Protein AF-A0A0B2URG8-F1 (afdb_monomer)

Radius of gyration: 19.36 Å; Cα contacts (8 Å, |Δi|>4): 492; chains: 1; bounding box: 46×40×57 Å

Structure (mmCIF, N/CA/C/O backbone):
data_AF-A0A0B2URG8-F1
#
_entry.id   AF-A0A0B2URG8-F1
#
loop_
_atom_site.group_PDB
_atom_site.id
_atom_site.type_symbol
_atom_site.label_atom_id
_atom_site.label_alt_id
_atom_site.label_comp_id
_atom_site.label_asym_id
_atom_site.label_entity_id
_atom_site.label_seq_id
_atom_site.pdbx_PDB_ins_code
_atom_site.Cartn_x
_atom_site.Cartn_y
_atom_site.Cartn_z
_atom_site.occupancy
_atom_site.B_iso_or_equiv
_atom_site.auth_seq_id
_atom_site.auth_comp_id
_atom_site.auth_asym_id
_atom_site.auth_atom_id
_atom_site.pdbx_PDB_model_num
ATOM 1 N N . ALA A 1 1 ? -18.544 3.714 19.488 1.00 51.06 1 ALA A N 1
ATOM 2 C CA . ALA A 1 1 ? -17.507 4.483 18.770 1.00 51.06 1 ALA A CA 1
ATOM 3 C C . ALA A 1 1 ? -18.141 5.087 17.521 1.00 51.06 1 ALA A C 1
ATOM 5 O O . ALA A 1 1 ? -19.103 4.501 17.031 1.00 51.06 1 ALA A O 1
ATOM 6 N N . LYS A 1 2 ? -17.694 6.271 17.087 1.00 42.12 2 LYS A N 1
ATOM 7 C CA . LYS A 1 2 ? -18.241 6.972 15.915 1.00 42.12 2 LYS A CA 1
ATOM 8 C C . LYS A 1 2 ? -17.337 6.744 14.696 1.00 42.12 2 LYS A C 1
ATOM 10 O O . LYS A 1 2 ? -16.125 6.709 14.880 1.00 42.12 2 LYS A O 1
ATOM 15 N N . GLY A 1 3 ? -17.930 6.549 13.521 1.00 47.94 3 GLY A N 1
ATOM 16 C CA . GLY A 1 3 ? -17.270 6.417 12.222 1.00 47.94 3 GLY A CA 1
ATOM 17 C C . GLY A 1 3 ? -17.091 7.754 11.489 1.0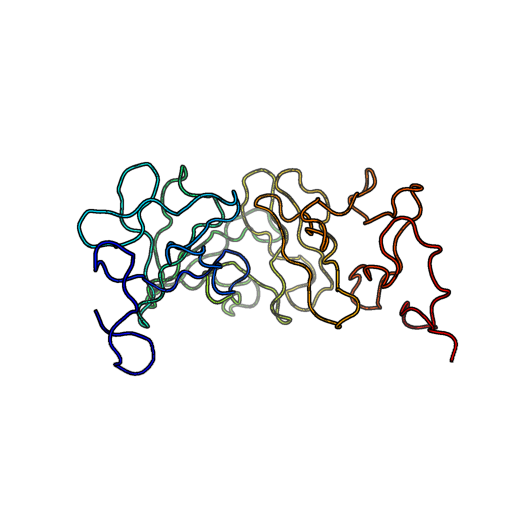0 47.94 3 GLY A C 1
ATOM 18 O O . GLY A 1 3 ? -17.246 8.820 12.086 1.00 47.94 3 GLY A O 1
ATOM 19 N N . LEU A 1 4 ? -16.763 7.656 10.193 1.00 46.12 4 LEU A N 1
ATOM 20 C CA . LEU A 1 4 ? -16.271 8.707 9.277 1.00 46.12 4 LEU A CA 1
ATOM 21 C C . LEU A 1 4 ? -17.145 9.979 9.159 1.00 46.12 4 LEU A C 1
ATOM 23 O O . LEU A 1 4 ? -16.662 11.015 8.713 1.00 46.12 4 LEU A O 1
ATOM 27 N N . ASP A 1 5 ? -18.406 9.925 9.573 1.00 53.25 5 ASP A N 1
ATOM 28 C CA . ASP A 1 5 ? -19.425 10.982 9.488 1.00 53.25 5 ASP A CA 1
ATOM 29 C C . ASP A 1 5 ? -20.081 11.308 10.848 1.00 53.25 5 ASP A C 1
ATOM 31 O O . ASP A 1 5 ? -20.989 12.136 10.945 1.00 53.25 5 ASP A O 1
ATOM 35 N N . GLY A 1 6 ? -19.613 10.675 11.927 1.00 52.78 6 GLY A N 1
ATOM 36 C CA . GLY A 1 6 ? -20.236 10.756 13.244 1.00 52.78 6 GLY A CA 1
ATOM 37 C C . GLY A 1 6 ? -21.347 9.729 13.495 1.00 52.78 6 GLY A C 1
ATOM 38 O O . GLY A 1 6 ? -21.900 9.743 14.605 1.00 52.78 6 GLY A O 1
ATOM 39 N N . GLU A 1 7 ? -21.640 8.835 12.542 1.00 55.88 7 GLU A N 1
ATOM 40 C CA . GLU A 1 7 ? -22.522 7.680 12.736 1.00 55.88 7 GLU A CA 1
ATOM 41 C C . GLU A 1 7 ? -21.877 6.630 13.643 1.00 55.88 7 GLU A C 1
ATOM 43 O O . GLU A 1 7 ? -20.664 6.586 13.847 1.00 55.88 7 GLU A O 1
ATOM 48 N N . LEU A 1 8 ? -22.701 5.791 14.265 1.00 65.12 8 LEU A N 1
ATOM 49 C CA . LEU A 1 8 ? -22.210 4.683 15.078 1.00 65.12 8 LEU A CA 1
ATOM 50 C C . LEU A 1 8 ? -21.507 3.667 14.173 1.00 65.12 8 LEU A C 1
ATOM 52 O O . LEU A 1 8 ? -22.033 3.317 13.122 1.00 65.12 8 LEU A O 1
ATOM 56 N N . LEU A 1 9 ? -20.341 3.171 14.600 1.00 73.88 9 LEU A N 1
ATOM 57 C CA . LEU A 1 9 ? -19.699 2.056 13.902 1.00 73.88 9 LEU A CA 1
ATOM 58 C C . LEU A 1 9 ? -20.682 0.877 13.779 1.00 73.88 9 LEU A C 1
ATOM 60 O O . LEU A 1 9 ? -21.423 0.617 14.739 1.00 73.88 9 LEU A O 1
ATOM 64 N N . PRO A 1 10 ? -20.662 0.139 12.652 1.00 79.12 10 PRO A N 1
ATOM 65 C CA . PRO A 1 10 ? -21.387 -1.119 12.549 1.00 79.12 10 PRO A CA 1
ATOM 66 C C . PRO A 1 10 ? -20.955 -2.060 13.676 1.00 79.12 10 PRO A C 1
ATOM 68 O O . PRO A 1 10 ? -19.883 -1.897 14.259 1.00 79.12 10 PRO A O 1
ATOM 71 N N . THR A 1 11 ? -21.796 -3.037 14.005 1.00 79.56 11 THR A N 1
ATOM 72 C CA . THR A 1 11 ? -21.500 -3.992 15.079 1.00 79.56 11 THR A CA 1
ATOM 73 C C . THR A 1 11 ? -21.455 -5.420 14.563 1.00 79.56 11 THR A C 1
ATOM 75 O O . THR A 1 11 ? -22.181 -5.755 13.630 1.00 79.56 11 THR A O 1
ATOM 78 N N . ASP A 1 12 ? -20.593 -6.242 15.159 1.00 74.38 12 ASP A N 1
ATOM 79 C CA . ASP A 1 12 ? -20.518 -7.675 14.884 1.00 74.38 12 ASP A CA 1
ATOM 80 C C . ASP A 1 12 ? -21.727 -8.422 15.479 1.00 74.38 12 ASP A C 1
ATOM 82 O O . ASP A 1 12 ? -22.573 -7.845 16.171 1.00 74.38 12 ASP A O 1
ATOM 86 N N . SER A 1 13 ? -21.795 -9.739 15.266 1.00 75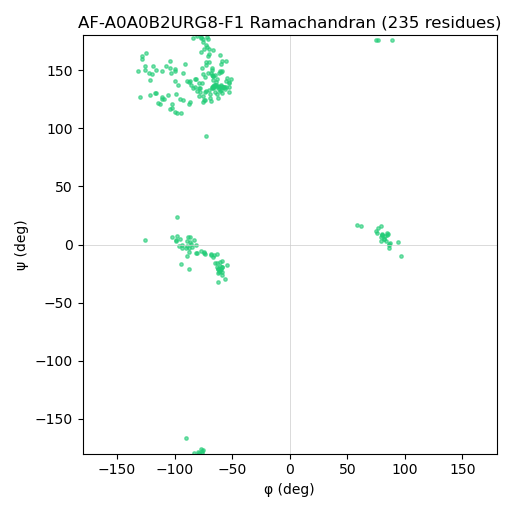.94 13 SER A N 1
ATOM 87 C CA . SER A 1 13 ? -22.863 -10.594 15.809 1.00 75.94 13 SER A CA 1
ATOM 88 C C . SER A 1 13 ? -22.985 -10.577 17.343 1.00 75.94 13 SER A C 1
ATOM 90 O O . SER A 1 13 ? -23.985 -11.051 17.880 1.00 75.94 13 SER A O 1
ATOM 92 N N . ASN A 1 14 ? -21.980 -10.060 18.057 1.00 76.69 14 ASN A N 1
ATOM 93 C CA . ASN A 1 14 ? -21.956 -9.921 19.513 1.00 76.69 14 ASN A CA 1
ATOM 94 C C . ASN A 1 14 ? -22.239 -8.475 19.970 1.00 76.69 14 ASN A C 1
ATOM 96 O O . ASN A 1 14 ? -22.115 -8.177 21.159 1.00 76.69 14 ASN A O 1
ATOM 100 N N . GLY A 1 15 ? -22.596 -7.569 19.052 1.00 77.12 15 GLY A N 1
ATOM 101 C CA . GLY A 1 15 ? -22.872 -6.162 19.342 1.00 77.12 15 GLY A CA 1
ATOM 102 C C . GLY A 1 15 ? -21.619 -5.308 19.567 1.00 77.12 15 GLY A C 1
ATOM 103 O O . GLY A 1 15 ? -21.726 -4.195 20.089 1.00 77.12 15 GLY A O 1
ATOM 104 N N . ARG A 1 16 ? -20.426 -5.802 19.211 1.00 80.06 16 ARG A N 1
ATOM 105 C CA . ARG A 1 16 ? -19.167 -5.056 19.363 1.00 80.06 16 ARG A CA 1
ATOM 106 C C . ARG A 1 16 ? -18.916 -4.175 18.143 1.00 80.06 16 ARG A C 1
ATOM 108 O O . ARG A 1 16 ? -19.160 -4.642 17.035 1.00 80.06 16 ARG A O 1
ATOM 115 N N . PRO A 1 17 ? -18.400 -2.945 18.308 1.00 82.00 17 PRO A N 1
ATOM 116 C CA . PRO A 1 17 ? -18.062 -2.085 17.180 1.00 82.00 17 PRO A CA 1
ATOM 117 C C . PRO A 1 17 ? -17.061 -2.749 16.229 1.00 82.00 17 PRO A C 1
ATOM 119 O O . PRO A 1 17 ? -16.053 -3.300 16.669 1.00 82.00 17 PRO A O 1
ATOM 122 N N . VAL A 1 18 ? -17.321 -2.642 14.933 1.00 83.62 18 VAL A N 1
ATOM 123 C CA . VAL A 1 18 ? -16.427 -3.053 13.853 1.00 83.62 18 VAL A CA 1
ATOM 124 C C . VAL A 1 18 ? -15.719 -1.804 13.349 1.00 83.62 18 VAL A C 1
ATOM 126 O O . VAL A 1 18 ? -16.341 -0.883 12.819 1.00 83.62 18 VAL A O 1
ATOM 129 N N . HIS A 1 19 ? -14.409 -1.759 13.563 1.00 87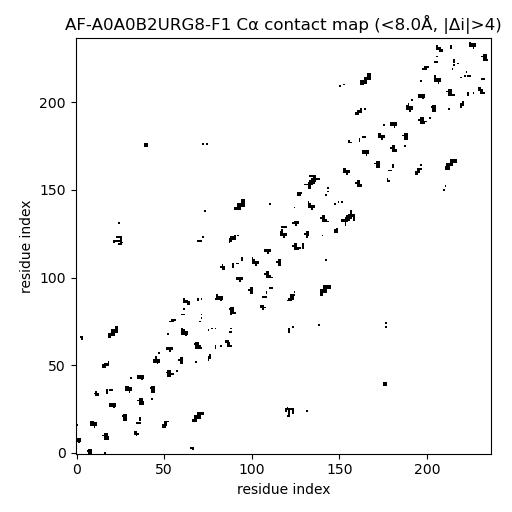.75 19 HIS A N 1
ATOM 130 C CA . HIS A 1 19 ? -13.570 -0.649 13.128 1.00 87.75 19 HIS A CA 1
ATOM 131 C C . HIS A 1 19 ? -13.189 -0.817 11.652 1.00 87.75 19 HIS A C 1
ATOM 133 O O . HIS A 1 19 ? -12.789 -1.921 11.276 1.00 87.75 19 HIS A O 1
ATOM 139 N N . PRO A 1 20 ? -13.258 0.240 10.821 1.00 91.81 20 PRO A N 1
ATOM 140 C CA . PRO A 1 20 ? -12.682 0.187 9.485 1.00 91.81 20 PRO A CA 1
ATOM 141 C C . PRO A 1 20 ? -11.172 -0.038 9.600 1.00 91.81 20 PRO A C 1
ATOM 143 O O . PRO A 1 20 ? -10.506 0.583 10.434 1.00 91.81 20 PRO A O 1
ATOM 146 N N . VAL A 1 21 ? -10.638 -0.938 8.774 1.00 95.50 21 VAL A N 1
ATOM 147 C CA . VAL A 1 21 ? -9.205 -1.244 8.748 1.00 95.50 21 VAL A CA 1
ATOM 148 C C . VAL A 1 21 ? -8.658 -0.981 7.358 1.00 95.50 21 VAL A C 1
ATOM 150 O O . VAL A 1 21 ? -9.198 -1.497 6.386 1.00 95.50 21 VAL A O 1
ATOM 153 N N . ILE A 1 22 ? -7.582 -0.208 7.265 1.00 95.81 22 ILE A N 1
ATOM 154 C CA . ILE A 1 22 ? -6.856 0.061 6.025 1.00 95.81 22 ILE A CA 1
ATOM 155 C C . ILE A 1 22 ? -5.721 -0.953 5.884 1.00 95.81 22 ILE A C 1
ATOM 157 O O . ILE A 1 22 ? -4.892 -1.110 6.785 1.00 95.81 22 ILE A O 1
ATOM 161 N N . GLY A 1 23 ? -5.710 -1.663 4.760 1.00 94.06 23 GLY A N 1
ATOM 162 C CA . GLY A 1 23 ? -4.680 -2.614 4.373 1.00 94.06 23 GLY A CA 1
ATOM 163 C C . GLY A 1 23 ? -3.385 -1.932 3.917 1.00 94.06 23 GLY A C 1
ATOM 164 O O . GLY A 1 23 ? -3.368 -0.726 3.676 1.00 94.06 23 GLY A O 1
ATOM 165 N N . PRO A 1 24 ? -2.282 -2.686 3.754 1.00 90.62 24 PRO A N 1
ATOM 166 C CA . PRO A 1 24 ? -0.992 -2.131 3.323 1.00 90.62 24 PRO A CA 1
ATOM 167 C C . PRO A 1 24 ? -1.022 -1.428 1.955 1.00 90.62 24 PRO A C 1
ATOM 169 O O . PRO A 1 24 ? -0.199 -0.555 1.685 1.00 90.62 24 PRO A O 1
ATOM 172 N N . ASP A 1 25 ? -1.979 -1.781 1.099 1.00 86.44 25 ASP A N 1
ATOM 173 C CA . ASP A 1 25 ? -2.229 -1.143 -0.196 1.00 86.44 25 ASP A CA 1
ATOM 174 C C . ASP A 1 25 ? -2.897 0.241 -0.076 1.00 86.44 25 ASP A C 1
ATOM 176 O O . ASP A 1 25 ? -2.995 0.974 -1.060 1.00 86.44 25 ASP A O 1
ATOM 180 N N . GLY A 1 26 ? -3.310 0.633 1.131 1.00 91.19 26 GLY A N 1
ATOM 181 C CA . GLY A 1 26 ? -4.011 1.883 1.400 1.00 91.19 26 GLY A CA 1
ATOM 182 C C . GLY A 1 26 ? -5.521 1.806 1.167 1.00 91.19 26 GLY A C 1
ATOM 183 O O . GLY A 1 26 ? -6.178 2.845 1.234 1.00 91.19 26 GLY A O 1
ATOM 184 N N . LYS A 1 27 ? -6.082 0.616 0.910 1.00 91.44 27 LYS A N 1
ATOM 185 C CA . LYS A 1 27 ? -7.524 0.403 0.724 1.00 91.44 27 LYS A CA 1
ATOM 186 C C . LYS A 1 27 ? -8.158 -0.245 1.965 1.00 91.44 27 LYS A C 1
ATOM 188 O O . LYS A 1 27 ? -7.454 -0.876 2.752 1.00 91.44 27 LYS A O 1
ATOM 193 N N . PRO A 1 28 ? -9.479 -0.109 2.177 1.00 92.50 28 PRO A N 1
ATOM 194 C CA . PRO A 1 28 ? -10.167 -0.825 3.248 1.00 92.50 28 PRO A CA 1
ATOM 195 C C . PRO A 1 28 ? -10.085 -2.347 3.071 1.00 92.50 28 PRO A C 1
ATOM 197 O O . PRO A 1 28 ? -10.301 -2.861 1.974 1.00 92.50 28 PRO A O 1
ATOM 200 N N . LEU A 1 29 ? -9.822 -3.067 4.160 1.00 92.31 29 LEU A N 1
ATOM 201 C CA . LEU A 1 29 ? -9.919 -4.523 4.204 1.00 92.31 29 LEU A CA 1
ATOM 202 C C . LEU A 1 29 ? -11.389 -4.978 4.153 1.00 92.31 29 LEU A C 1
ATOM 204 O O . LEU A 1 29 ? -12.266 -4.286 4.683 1.00 92.31 29 LEU A O 1
ATOM 208 N N . PRO A 1 30 ? -11.675 -6.145 3.547 1.00 89.62 30 PRO A N 1
ATOM 209 C CA . PRO A 1 30 ? -13.031 -6.667 3.446 1.00 89.62 30 PRO A CA 1
ATOM 210 C C . PRO A 1 30 ? -13.565 -7.157 4.799 1.00 89.62 30 PRO A C 1
ATOM 212 O O . PRO A 1 30 ? -12.808 -7.452 5.726 1.00 89.62 30 PRO A O 1
ATOM 215 N N . THR A 1 31 ? -14.885 -7.304 4.892 1.00 88.88 31 THR A N 1
ATOM 216 C CA . THR A 1 31 ? -15.569 -7.972 6.005 1.00 88.88 31 THR A CA 1
ATOM 217 C C . THR A 1 31 ? -16.191 -9.292 5.553 1.00 88.88 31 THR A C 1
ATOM 219 O O . THR A 1 31 ? -16.589 -9.442 4.397 1.00 88.88 31 THR A O 1
ATOM 222 N N . ASN A 1 32 ? -16.270 -10.267 6.459 1.00 86.25 32 ASN A N 1
ATOM 223 C CA . ASN A 1 32 ? -16.985 -11.521 6.218 1.00 86.25 32 ASN A CA 1
ATOM 224 C C . ASN A 1 32 ? -18.497 -11.384 6.493 1.00 86.25 32 ASN A C 1
ATOM 226 O O . ASN A 1 32 ? -18.988 -10.316 6.866 1.00 86.25 32 ASN A O 1
ATOM 230 N N . ALA A 1 33 ? -19.244 -12.479 6.313 1.00 87.00 33 ALA A N 1
ATOM 231 C CA . ALA A 1 33 ? -20.695 -12.515 6.516 1.00 87.00 33 ALA A CA 1
ATOM 232 C C . ALA A 1 33 ? -21.115 -12.211 7.967 1.00 87.00 33 ALA A C 1
ATOM 234 O O . ALA A 1 33 ? -22.222 -11.732 8.206 1.00 87.00 33 ALA A O 1
ATOM 235 N N . GLU A 1 34 ? -20.226 -12.453 8.930 1.00 84.69 34 GLU A N 1
ATOM 236 C CA . GLU A 1 34 ? -20.414 -12.162 10.352 1.00 84.69 34 GLU A CA 1
ATOM 237 C C . GLU A 1 34 ? -20.045 -10.710 10.721 1.00 84.69 34 GLU A C 1
ATOM 239 O O . GLU A 1 34 ? -20.189 -10.308 11.879 1.00 84.69 34 GLU A O 1
ATOM 244 N N . GLY A 1 35 ? -19.571 -9.921 9.751 1.00 83.94 35 GLY A N 1
ATOM 245 C CA . GLY A 1 35 ? -19.162 -8.527 9.925 1.00 83.94 35 GLY A CA 1
ATOM 246 C C . GLY A 1 35 ? -17.750 -8.344 10.487 1.00 83.94 35 GLY A C 1
ATOM 247 O O . GLY A 1 35 ? -17.347 -7.212 10.742 1.00 83.94 35 GLY A O 1
ATOM 248 N N . ALA A 1 36 ? -16.977 -9.415 10.674 1.00 88.62 36 ALA A N 1
ATOM 249 C CA . ALA A 1 36 ? -15.587 -9.320 11.102 1.00 88.62 36 ALA A CA 1
ATOM 250 C C . ALA A 1 36 ? -14.693 -8.883 9.938 1.00 88.62 36 ALA A C 1
ATOM 252 O O . ALA A 1 36 ? -14.843 -9.360 8.813 1.00 88.62 36 ALA A O 1
ATOM 253 N N . VAL A 1 37 ? -13.736 -7.997 10.216 1.00 92.00 37 VAL A N 1
ATOM 254 C CA . VAL A 1 37 ? -12.727 -7.593 9.231 1.00 92.00 37 VAL A CA 1
ATOM 255 C C . VAL A 1 37 ? -11.770 -8.750 8.977 1.00 92.00 37 VAL A C 1
ATOM 257 O O . VAL A 1 37 ? -11.269 -9.360 9.923 1.00 92.00 37 VAL A O 1
ATOM 260 N N . VAL A 1 38 ? -11.506 -9.025 7.706 1.00 92.12 38 VAL A N 1
ATOM 261 C CA . VAL A 1 38 ? -10.680 -10.138 7.245 1.00 92.12 38 VAL A CA 1
ATOM 262 C C . VAL A 1 38 ? -9.324 -9.615 6.774 1.00 92.12 38 VAL A C 1
ATOM 264 O O . VAL A 1 38 ? -9.244 -8.672 5.985 1.00 92.12 38 VAL A O 1
ATOM 267 N N . GLY A 1 39 ? -8.251 -10.209 7.291 1.00 90.69 39 GLY A N 1
ATOM 268 C CA . GLY A 1 39 ? -6.880 -9.877 6.924 1.00 90.69 39 GLY A CA 1
ATOM 269 C C . GLY A 1 39 ? -6.465 -10.429 5.553 1.00 90.69 39 GLY A C 1
ATOM 270 O O . GLY A 1 39 ? -7.191 -11.211 4.939 1.00 90.69 39 GLY A O 1
ATOM 271 N N . PRO A 1 40 ? -5.255 -10.083 5.074 1.00 85.75 40 PRO A N 1
ATOM 272 C CA . PRO A 1 40 ? -4.693 -10.632 3.834 1.00 85.75 40 PRO A CA 1
ATOM 273 C C . PRO A 1 40 ? -4.495 -12.157 3.833 1.00 85.75 40 PRO A C 1
ATOM 275 O O . PRO A 1 40 ? -4.239 -12.743 2.786 1.00 85.75 40 PRO A O 1
ATOM 278 N N . ASP A 1 41 ? -4.551 -12.799 5.001 1.00 84.31 41 ASP A N 1
ATOM 279 C CA . ASP A 1 41 ? -4.525 -14.253 5.177 1.00 84.31 41 ASP A CA 1
ATOM 280 C C . ASP A 1 41 ? -5.920 -14.897 5.085 1.00 84.31 41 ASP A C 1
ATOM 282 O O . ASP A 1 41 ? -6.043 -16.097 5.308 1.00 84.31 41 ASP A O 1
ATOM 286 N N . PHE A 1 42 ? -6.950 -14.121 4.729 1.00 85.00 42 PHE A N 1
ATOM 287 C CA . PHE A 1 42 ? -8.358 -14.530 4.685 1.00 85.00 42 PHE A CA 1
ATOM 288 C C . PHE A 1 42 ? -8.934 -14.961 6.041 1.00 85.00 42 PHE A C 1
ATOM 290 O O . PHE A 1 42 ? -10.024 -15.528 6.104 1.00 85.00 42 PHE A O 1
ATOM 297 N N . GLU A 1 43 ? -8.245 -14.628 7.132 1.00 90.62 43 GLU A N 1
ATOM 298 C CA . GLU A 1 43 ? -8.689 -14.901 8.493 1.00 90.62 43 GLU A CA 1
ATOM 299 C C . GLU A 1 43 ? -9.247 -13.629 9.152 1.00 90.62 43 GLU A C 1
ATOM 301 O O . GLU A 1 43 ? -8.768 -12.519 8.884 1.00 90.62 43 GLU A O 1
ATOM 306 N N . PRO A 1 44 ? -10.242 -13.746 10.048 1.00 92.06 44 PRO A N 1
ATOM 307 C CA . PRO A 1 44 ? -10.699 -12.620 10.850 1.00 92.06 44 PRO A CA 1
ATOM 308 C C . PRO A 1 44 ? -9.558 -12.018 11.679 1.00 92.06 44 PRO A C 1
ATOM 310 O O . PRO A 1 44 ? -8.794 -12.733 12.337 1.00 92.06 44 PRO A O 1
ATOM 313 N N . LEU A 1 45 ? -9.468 -10.688 11.704 1.00 94.06 45 LEU A N 1
ATOM 314 C CA . LEU A 1 45 ? -8.495 -10.003 12.546 1.00 94.06 45 LEU A CA 1
ATOM 315 C C . LEU A 1 45 ? -8.801 -10.254 14.032 1.00 94.06 45 LEU A C 1
ATOM 317 O O . LEU A 1 45 ? -9.960 -10.172 14.452 1.00 94.06 45 LEU A O 1
ATOM 321 N N . PRO A 1 46 ? -7.779 -10.515 14.865 1.00 94.31 46 PRO A N 1
ATOM 322 C CA . PRO A 1 46 ? -7.986 -10.627 16.295 1.00 94.31 46 PRO A CA 1
ATOM 323 C C . PRO A 1 46 ? -8.383 -9.262 16.865 1.00 94.31 46 PRO A C 1
ATOM 325 O O . PRO A 1 46 ? -7.775 -8.238 16.559 1.00 94.31 46 PRO A O 1
ATOM 328 N N . THR A 1 47 ? -9.392 -9.256 17.731 1.00 93.44 47 THR A N 1
ATOM 329 C CA . THR A 1 47 ? -9.881 -8.059 18.426 1.00 93.44 47 THR A CA 1
ATOM 330 C C . THR A 1 47 ? -9.808 -8.252 19.934 1.00 93.44 47 THR A C 1
ATOM 332 O O . THR A 1 47 ? -10.052 -9.356 20.429 1.00 93.44 47 THR A O 1
ATOM 335 N N . ASN A 1 48 ? -9.561 -7.184 20.689 1.00 91.81 48 ASN A N 1
ATOM 336 C CA . ASN A 1 48 ? -9.697 -7.224 22.147 1.00 91.81 48 ASN A CA 1
ATOM 337 C C . ASN A 1 48 ? -11.180 -7.209 22.597 1.00 91.81 48 ASN A C 1
ATOM 339 O O . ASN A 1 48 ? -12.104 -7.209 21.782 1.00 91.81 48 ASN A O 1
ATOM 343 N N . LEU A 1 49 ? -11.423 -7.182 23.914 1.00 89.44 49 LEU A N 1
ATOM 344 C CA . LEU A 1 49 ? -12.779 -7.165 24.492 1.00 89.44 49 LEU A CA 1
ATOM 345 C C . LEU A 1 49 ? -13.622 -5.946 24.076 1.00 89.44 49 LEU A C 1
ATOM 347 O O . LEU A 1 49 ? -14.846 -6.014 24.139 1.00 89.44 49 LEU A O 1
ATOM 351 N N . ALA A 1 50 ? -12.989 -4.854 23.643 1.00 87.19 50 ALA A N 1
ATOM 352 C CA . ALA A 1 50 ? -13.664 -3.648 23.170 1.00 87.19 50 ALA A CA 1
ATOM 353 C C . ALA A 1 50 ? -13.972 -3.671 21.659 1.00 87.19 50 ALA A C 1
ATOM 355 O O . ALA A 1 50 ? -14.559 -2.716 21.158 1.00 87.19 50 ALA A O 1
ATOM 356 N N . GLY A 1 51 ? -13.583 -4.729 20.935 1.00 88.12 51 GLY A N 1
ATOM 357 C CA . GLY A 1 51 ? -13.725 -4.817 19.475 1.00 88.12 51 GLY A CA 1
ATOM 358 C C . GLY A 1 51 ? -12.598 -4.134 18.691 1.00 88.12 51 GLY A C 1
ATOM 359 O O . GLY A 1 51 ? -12.627 -4.134 17.466 1.00 88.12 51 GLY A O 1
ATOM 360 N N . ILE A 1 52 ? -11.576 -3.594 19.366 1.00 92.44 52 ILE A N 1
ATOM 361 C CA . ILE A 1 52 ? -10.444 -2.936 18.700 1.00 92.44 52 ILE A CA 1
ATOM 362 C C . ILE A 1 52 ? -9.526 -4.015 18.106 1.00 92.44 52 ILE A C 1
ATOM 364 O O . ILE A 1 52 ? -9.112 -4.909 18.859 1.00 92.44 52 ILE A O 1
ATOM 368 N N . PRO A 1 53 ? -9.177 -3.947 16.806 1.00 95.56 53 PRO A N 1
ATOM 369 C CA . PRO A 1 53 ? -8.203 -4.849 16.205 1.00 95.56 53 PRO A CA 1
ATOM 370 C C . PRO A 1 53 ? -6.838 -4.757 16.896 1.00 95.56 53 PRO A C 1
ATOM 372 O O . PRO A 1 53 ? -6.324 -3.671 17.179 1.00 95.56 53 PRO A O 1
ATOM 375 N N . VAL A 1 54 ? -6.244 -5.915 17.162 1.00 96.81 54 VAL A N 1
ATOM 376 C CA . VAL A 1 54 ? -4.948 -6.058 17.830 1.00 96.81 54 VAL A CA 1
ATOM 377 C C . VAL A 1 54 ? -3.992 -6.886 16.980 1.00 96.81 54 VAL A C 1
ATOM 379 O O . VAL A 1 54 ? -4.387 -7.571 16.040 1.00 96.81 54 VAL A O 1
ATOM 382 N N . ASN A 1 55 ? -2.707 -6.842 17.304 1.00 95.81 55 ASN A N 1
ATOM 383 C CA . ASN A 1 55 ? -1.730 -7.778 16.762 1.00 95.81 55 ASN A CA 1
ATOM 384 C C . ASN A 1 55 ? -1.769 -9.126 17.525 1.00 95.81 55 ASN A C 1
ATOM 386 O O . ASN A 1 55 ? -2.516 -9.297 18.493 1.00 95.81 55 ASN A O 1
ATOM 390 N N . ARG A 1 56 ? -0.937 -10.104 17.138 1.00 94.50 56 ARG A N 1
ATOM 391 C CA . ARG A 1 56 ? -0.884 -11.434 17.791 1.00 94.50 56 ARG A CA 1
ATOM 392 C C . ARG A 1 56 ? -0.328 -11.392 19.225 1.00 94.50 56 ARG A C 1
ATOM 394 O O . ARG A 1 56 ? -0.389 -12.394 19.932 1.00 94.50 56 ARG A O 1
ATOM 401 N N . ARG A 1 57 ? 0.187 -10.238 19.668 1.00 94.62 57 ARG A N 1
ATOM 402 C CA . ARG A 1 57 ? 0.633 -9.960 21.046 1.00 94.62 57 ARG A CA 1
ATOM 403 C C . ARG A 1 57 ? -0.443 -9.262 21.889 1.00 94.62 57 ARG A C 1
ATOM 405 O O . ARG A 1 57 ? -0.207 -9.014 23.066 1.00 94.62 57 ARG A O 1
ATOM 412 N N . GLY A 1 58 ? -1.610 -8.961 21.312 1.00 94.88 58 GLY A N 1
ATOM 413 C CA . GLY A 1 58 ? -2.697 -8.245 21.982 1.00 94.88 58 GLY A CA 1
ATOM 414 C C . GLY A 1 58 ? -2.514 -6.725 22.037 1.00 94.88 58 GLY A C 1
ATOM 415 O O . GLY A 1 58 ? -3.297 -6.048 22.703 1.00 94.88 58 GLY A O 1
ATOM 416 N N . GLU A 1 59 ? -1.510 -6.177 21.349 1.00 96.88 59 GLU A N 1
ATOM 417 C CA . GLU A 1 59 ? -1.289 -4.732 21.253 1.00 96.88 59 GLU A CA 1
ATOM 418 C C . GLU A 1 59 ? -2.282 -4.132 20.241 1.00 96.88 59 GLU A C 1
ATOM 420 O O . GLU A 1 59 ? -2.403 -4.677 19.139 1.00 96.88 59 GLU A O 1
ATOM 425 N N . PRO A 1 60 ? -2.992 -3.035 20.571 1.00 96.44 60 PRO A N 1
ATOM 426 C CA . PRO A 1 60 ? -3.856 -2.336 19.620 1.00 96.44 60 PRO A CA 1
ATOM 427 C C . PRO A 1 60 ? -3.092 -1.923 18.366 1.00 96.44 60 PRO A C 1
ATOM 429 O O . PRO A 1 60 ? -1.978 -1.405 18.456 1.00 96.44 60 PRO A O 1
ATOM 432 N N . LEU A 1 61 ? -3.695 -2.149 17.199 1.00 97.44 61 LEU A N 1
ATOM 433 C CA . LEU A 1 61 ? -3.113 -1.692 15.944 1.00 97.44 61 LEU A CA 1
ATOM 434 C C . LEU A 1 61 ? -3.119 -0.151 15.862 1.00 97.44 61 LEU A C 1
ATOM 436 O O . LEU A 1 61 ? -3.987 0.492 16.463 1.00 97.44 61 LEU A O 1
ATOM 440 N N . PRO A 1 62 ? -2.172 0.452 15.116 1.00 96.88 62 PRO A N 1
ATOM 441 C CA . PRO A 1 62 ? -2.142 1.893 14.881 1.00 96.88 62 PRO A CA 1
ATOM 442 C C . PRO A 1 62 ? -3.486 2.387 14.353 1.00 96.88 62 PRO A C 1
ATOM 444 O O . PRO A 1 62 ? -4.131 1.702 13.562 1.00 96.88 62 PRO A O 1
ATOM 447 N N . THR A 1 63 ? -3.925 3.549 14.821 1.00 95.81 63 THR A N 1
ATOM 448 C CA . THR A 1 63 ? -5.202 4.147 14.431 1.00 95.81 63 THR A CA 1
ATOM 449 C C . THR A 1 63 ? -4.942 5.586 14.030 1.00 95.81 63 THR A C 1
ATOM 451 O O . THR A 1 63 ? -4.314 6.322 14.795 1.00 95.81 63 THR A O 1
ATOM 454 N N . ASP A 1 64 ? -5.395 5.968 12.841 1.00 95.06 64 ASP A N 1
ATOM 455 C CA . ASP A 1 64 ? -5.233 7.330 12.355 1.00 95.06 64 ASP A CA 1
ATOM 456 C C . ASP A 1 64 ? -6.161 8.319 13.088 1.00 95.06 64 ASP A C 1
ATOM 458 O O . ASP A 1 64 ? -7.053 7.944 13.858 1.00 95.06 64 ASP A O 1
ATOM 462 N N . THR A 1 65 ? -5.970 9.612 12.842 1.00 93.25 65 THR A N 1
ATOM 463 C CA . THR A 1 65 ? -6.794 10.684 13.425 1.00 93.25 65 THR A CA 1
ATOM 464 C C . THR A 1 65 ? -8.265 10.643 12.999 1.00 93.25 65 THR A C 1
ATOM 466 O O . THR A 1 65 ? -9.101 11.247 13.672 1.00 93.25 65 THR A O 1
ATOM 469 N N . ASN A 1 66 ? -8.601 9.902 11.939 1.00 90.00 66 ASN A N 1
ATOM 470 C CA . ASN A 1 66 ? -9.972 9.678 11.476 1.00 90.00 66 ASN A CA 1
ATOM 471 C C . ASN A 1 66 ? -10.616 8.432 12.112 1.00 90.00 66 ASN A C 1
ATOM 473 O O . ASN A 1 66 ? -11.789 8.153 11.863 1.00 90.00 66 ASN A O 1
ATOM 477 N N . GLY A 1 67 ? -9.880 7.683 12.938 1.00 90.19 67 GLY A N 1
ATOM 478 C CA . GLY A 1 67 ? -10.359 6.459 13.578 1.00 90.19 67 GLY A CA 1
ATOM 479 C C . GLY A 1 67 ? -10.222 5.200 12.718 1.00 90.19 67 GLY A C 1
ATOM 480 O O . GLY A 1 67 ? -10.758 4.157 13.106 1.00 90.19 67 GLY A O 1
ATOM 481 N N . ASN A 1 68 ? -9.515 5.266 11.586 1.00 93.88 68 ASN A N 1
ATOM 482 C CA . ASN A 1 68 ? -9.202 4.091 10.783 1.00 93.88 68 ASN A CA 1
ATOM 483 C C . ASN A 1 68 ? -8.047 3.328 11.415 1.00 93.88 68 ASN A C 1
ATOM 485 O O . ASN A 1 68 ? -6.979 3.880 11.680 1.00 93.88 68 ASN A O 1
ATOM 489 N N . VAL A 1 69 ? -8.246 2.034 11.618 1.00 97.00 69 VAL A N 1
ATOM 490 C CA . VAL A 1 69 ? -7.195 1.151 12.112 1.00 97.00 69 VAL A CA 1
ATOM 491 C C . VAL A 1 69 ? -6.304 0.743 10.939 1.00 97.00 69 VAL A C 1
ATOM 493 O O . VAL A 1 69 ? -6.790 0.526 9.836 1.00 97.00 69 VAL A O 1
ATOM 496 N N . ILE A 1 70 ? -4.996 0.627 11.140 1.00 97.00 70 ILE A N 1
ATOM 497 C CA . ILE A 1 70 ? -4.044 0.352 10.060 1.00 97.00 70 ILE A CA 1
ATOM 498 C C . ILE A 1 70 ? -3.445 -1.037 10.242 1.00 97.00 70 ILE A C 1
ATOM 500 O O . ILE A 1 70 ? -2.808 -1.340 11.256 1.00 97.00 70 ILE A O 1
ATOM 504 N N . TYR A 1 71 ? -3.631 -1.886 9.233 1.00 95.56 71 TYR A N 1
ATOM 505 C CA . TYR A 1 71 ? -3.024 -3.207 9.186 1.00 95.56 71 TYR A CA 1
ATOM 506 C C . TYR A 1 71 ? -1.523 -3.090 8.846 1.00 95.56 71 TYR A C 1
ATOM 508 O O . TYR A 1 71 ? -1.172 -2.532 7.804 1.00 95.56 71 TYR A O 1
ATOM 516 N N . PRO A 1 72 ? -0.604 -3.633 9.669 1.00 91.75 72 PRO A N 1
ATOM 517 C CA . PRO A 1 72 ? 0.831 -3.490 9.428 1.00 91.75 72 PRO A CA 1
ATOM 518 C C . PRO A 1 72 ? 1.309 -4.228 8.166 1.00 91.75 72 PRO A C 1
ATOM 520 O O . PRO A 1 72 ? 1.034 -5.417 8.004 1.00 91.75 72 PRO A O 1
ATOM 523 N N . VAL A 1 73 ? 2.160 -3.594 7.347 1.00 88.12 73 VAL A N 1
ATOM 524 C CA . VAL A 1 73 ? 2.796 -4.237 6.167 1.00 88.12 73 VAL A CA 1
ATOM 525 C C . VAL A 1 73 ? 3.588 -5.508 6.519 1.00 88.12 73 VAL A C 1
ATOM 527 O O . VAL A 1 73 ? 3.669 -6.464 5.748 1.00 88.12 73 VAL A O 1
ATOM 530 N N . ASN A 1 74 ? 4.132 -5.568 7.737 1.00 86.19 74 ASN A N 1
ATOM 531 C CA . ASN A 1 74 ? 4.879 -6.725 8.226 1.00 86.19 74 ASN A CA 1
ATOM 532 C C . ASN A 1 74 ? 3.992 -7.822 8.837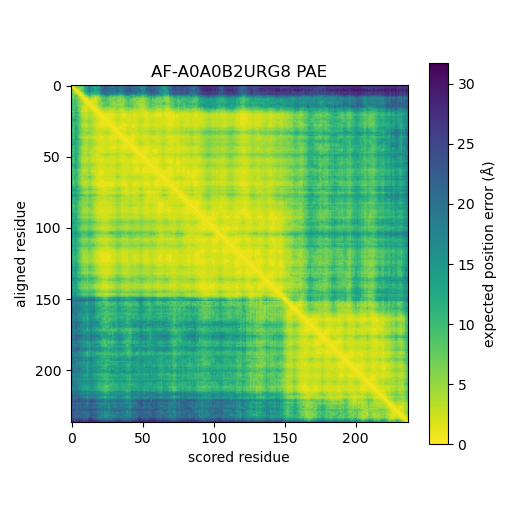 1.00 86.19 74 ASN A C 1
ATOM 534 O O . ASN A 1 74 ? 4.501 -8.883 9.205 1.00 86.19 74 ASN A O 1
ATOM 538 N N . GLY A 1 75 ? 2.674 -7.621 8.857 1.00 90.00 75 GLY A N 1
ATOM 539 C CA . GLY A 1 75 ? 1.683 -8.512 9.448 1.00 90.00 75 GLY A CA 1
ATOM 540 C C . GLY A 1 75 ? 1.615 -8.430 10.973 1.00 90.00 75 GLY A C 1
ATOM 541 O O . GLY A 1 75 ? 2.401 -7.743 11.624 1.00 90.00 75 GLY A O 1
ATOM 542 N N . LEU A 1 76 ? 0.658 -9.163 11.542 1.00 94.19 76 LEU A N 1
ATOM 543 C CA . LEU A 1 76 ? 0.286 -9.078 12.959 1.00 94.19 76 LEU A CA 1
ATOM 544 C C . LEU A 1 76 ? 1.292 -9.711 13.940 1.00 94.19 76 LEU A C 1
ATOM 546 O O . LEU A 1 76 ? 1.124 -9.574 15.149 1.00 94.19 76 LEU A O 1
ATOM 550 N N . ASP A 1 77 ? 2.316 -10.414 13.457 1.00 91.81 77 ASP A N 1
ATOM 551 C CA . ASP A 1 77 ? 3.379 -10.985 14.304 1.00 91.81 77 ASP A CA 1
ATOM 552 C C . ASP A 1 77 ? 4.528 -10.000 14.554 1.00 91.81 77 ASP A C 1
ATOM 554 O O . ASP A 1 77 ? 5.313 -10.149 15.501 1.00 91.81 77 ASP A O 1
ATOM 558 N N . ALA A 1 78 ? 4.650 -9.002 13.677 1.00 85.94 78 ALA A N 1
ATOM 559 C CA . ALA A 1 78 ? 5.728 -8.037 13.715 1.00 85.94 78 ALA A CA 1
ATOM 560 C C . ALA A 1 78 ? 5.517 -7.011 14.830 1.00 85.94 78 ALA A C 1
ATOM 562 O O . ALA A 1 78 ? 4.394 -6.676 15.212 1.00 85.94 78 ALA A O 1
ATOM 563 N N . LYS A 1 79 ? 6.633 -6.473 15.331 1.00 90.75 79 LYS A N 1
ATOM 564 C CA . LYS A 1 79 ? 6.600 -5.307 16.210 1.00 90.75 79 LYS A CA 1
ATOM 565 C C . LYS A 1 79 ? 5.953 -4.139 15.459 1.00 90.75 79 LYS A C 1
ATOM 567 O O . LYS A 1 79 ? 6.324 -3.869 14.316 1.00 90.75 79 LYS A O 1
ATOM 572 N N . LEU A 1 80 ? 5.018 -3.451 16.111 1.00 92.81 80 LEU A N 1
ATOM 573 C CA . LEU A 1 80 ? 4.377 -2.267 15.546 1.00 92.81 80 LEU A CA 1
ATOM 574 C C . LEU A 1 80 ? 5.398 -1.129 15.395 1.00 92.81 80 LEU A C 1
ATOM 576 O O . LEU A 1 80 ? 6.242 -0.909 16.269 1.00 92.81 80 LEU A O 1
ATOM 580 N N . ALA A 1 81 ? 5.336 -0.440 14.258 1.00 92.12 81 ALA A N 1
ATOM 581 C CA . ALA A 1 81 ? 6.162 0.728 13.985 1.00 92.12 81 ALA A CA 1
ATOM 582 C C . ALA A 1 81 ? 5.679 1.936 14.812 1.00 92.12 81 ALA A C 1
ATOM 584 O O . ALA A 1 81 ? 4.500 1.988 15.176 1.00 92.12 81 ALA A O 1
ATOM 585 N N . PRO A 1 82 ? 6.559 2.911 15.109 1.00 94.00 82 PRO A N 1
ATOM 586 C CA . PRO A 1 82 ? 6.113 4.210 15.607 1.00 94.00 82 PRO A CA 1
ATOM 587 C C . PRO A 1 82 ? 5.173 4.877 14.595 1.00 94.00 82 PRO A C 1
ATOM 589 O O . PRO A 1 82 ? 5.213 4.553 13.407 1.00 94.00 82 PRO A O 1
ATOM 592 N N . THR A 1 83 ? 4.345 5.810 15.059 1.00 95.94 83 THR A N 1
ATOM 593 C CA . THR A 1 83 ? 3.383 6.523 14.214 1.00 95.94 83 THR A CA 1
ATOM 594 C C . THR A 1 83 ? 3.788 7.972 13.962 1.00 95.94 83 THR A C 1
ATOM 596 O O . THR A 1 83 ? 4.481 8.579 14.780 1.00 95.94 83 THR A O 1
ATOM 599 N N . ASP A 1 84 ? 3.334 8.517 12.836 1.00 95.44 84 ASP A N 1
ATOM 600 C CA . ASP A 1 84 ? 3.379 9.939 12.520 1.00 95.44 84 ASP A CA 1
ATOM 601 C C . ASP A 1 84 ? 2.368 10.715 13.387 1.00 95.44 84 ASP A C 1
ATOM 603 O O . ASP A 1 84 ? 1.608 10.142 14.178 1.00 95.44 84 ASP A O 1
ATOM 607 N N . GLU A 1 85 ? 2.355 12.038 13.247 1.00 94.94 85 GLU A N 1
ATOM 608 C CA . GLU A 1 85 ? 1.403 12.924 13.935 1.00 94.94 85 GLU A CA 1
ATOM 609 C C . GLU A 1 85 ? -0.075 12.627 13.618 1.00 94.94 85 GLU A C 1
ATOM 611 O O . GLU A 1 85 ? -0.961 13.004 14.385 1.00 94.94 85 GLU A O 1
ATOM 616 N N . ASN A 1 86 ? -0.340 11.916 12.517 1.00 94.56 86 ASN A N 1
ATOM 617 C CA . ASN A 1 86 ? -1.672 11.503 12.090 1.00 94.56 86 ASN A CA 1
ATOM 618 C C . ASN A 1 86 ? -2.026 10.083 12.551 1.00 94.56 86 ASN A C 1
ATOM 620 O O . ASN A 1 86 ? -3.084 9.587 12.175 1.00 94.56 86 ASN A O 1
ATOM 624 N N . GLY A 1 87 ? -1.175 9.418 13.340 1.00 95.00 87 GLY A N 1
ATOM 625 C CA . GLY A 1 87 ? -1.405 8.057 13.831 1.00 95.00 87 GLY A CA 1
ATOM 626 C C . GLY A 1 87 ? -1.078 6.946 12.824 1.00 95.00 87 GLY A C 1
ATOM 627 O O . GLY A 1 87 ? -1.365 5.776 13.091 1.00 95.00 87 GLY A O 1
ATOM 628 N N . ARG A 1 88 ? -0.450 7.268 11.683 1.00 96.19 88 ARG A N 1
ATOM 629 C CA . ARG A 1 88 ? -0.058 6.287 10.659 1.00 96.19 88 ARG A CA 1
ATOM 630 C C . ARG A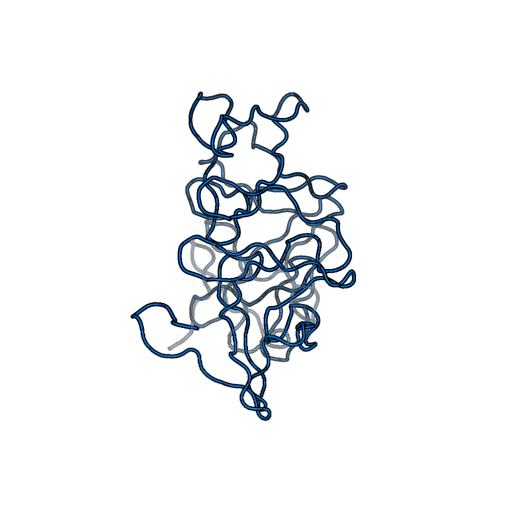 1 88 ? 1.342 5.731 10.922 1.00 96.19 88 ARG A C 1
ATOM 632 O O . ARG A 1 88 ? 2.220 6.499 11.299 1.00 96.19 88 ARG A O 1
ATOM 639 N N . PRO A 1 89 ? 1.596 4.429 10.711 1.00 95.81 89 PRO A N 1
ATOM 640 C CA . PRO A 1 89 ? 2.932 3.846 10.832 1.00 95.81 89 PRO A CA 1
ATOM 641 C C . PRO A 1 89 ? 3.993 4.587 10.008 1.00 95.81 89 PRO A C 1
ATOM 643 O O . PRO A 1 89 ? 3.781 4.873 8.833 1.00 95.81 89 PRO A O 1
ATOM 646 N N . VAL A 1 90 ? 5.162 4.823 10.602 1.00 95.75 90 VAL A N 1
ATOM 647 C CA . VAL A 1 90 ? 6.337 5.369 9.912 1.00 95.75 90 VAL A CA 1
ATOM 648 C C . VAL A 1 90 ? 7.265 4.223 9.532 1.00 95.75 90 VAL A C 1
ATOM 650 O O . VAL A 1 90 ? 7.851 3.566 10.399 1.00 95.75 90 VAL A O 1
ATOM 653 N N . TYR A 1 91 ? 7.410 3.984 8.229 1.00 93.94 91 TYR A N 1
ATOM 654 C CA . TYR A 1 91 ? 8.317 2.970 7.697 1.00 93.94 91 TYR A CA 1
ATOM 655 C C . TYR A 1 91 ? 9.653 3.584 7.262 1.00 93.94 91 TYR A C 1
ATOM 657 O O . TYR A 1 91 ? 9.666 4.643 6.632 1.00 93.94 91 TYR A O 1
ATOM 665 N N . PRO A 1 92 ? 10.789 2.929 7.567 1.00 93.00 92 PRO A N 1
ATOM 666 C CA . PRO A 1 92 ? 12.094 3.414 7.147 1.00 93.00 92 PRO A CA 1
ATOM 667 C C . PRO A 1 92 ? 12.234 3.346 5.623 1.00 93.00 92 PRO A C 1
ATOM 669 O O . PRO A 1 92 ? 11.824 2.372 4.988 1.00 93.00 92 PRO A O 1
ATOM 672 N N . VAL A 1 93 ? 12.880 4.366 5.059 1.00 96.31 93 VAL A N 1
ATOM 673 C CA . VAL A 1 93 ? 13.265 4.409 3.645 1.00 96.31 93 VAL A CA 1
ATOM 674 C C . VAL A 1 93 ? 14.785 4.459 3.562 1.00 96.31 93 VAL A C 1
ATOM 676 O O . VAL A 1 93 ? 15.418 5.257 4.250 1.00 96.31 93 VAL A O 1
ATOM 679 N N . ILE A 1 94 ? 15.380 3.604 2.742 1.00 96.38 94 ILE A N 1
ATOM 680 C CA . ILE A 1 94 ? 16.812 3.551 2.464 1.00 96.38 94 ILE A CA 1
ATOM 681 C C . ILE A 1 94 ? 17.086 4.355 1.196 1.00 96.38 94 ILE A C 1
ATOM 683 O O . ILE A 1 94 ? 16.466 4.130 0.157 1.00 96.38 94 ILE A O 1
ATOM 687 N N . GLY A 1 95 ? 17.998 5.315 1.291 1.00 95.69 95 GLY A N 1
ATOM 688 C CA . GLY A 1 95 ? 18.425 6.154 0.186 1.00 95.69 95 GLY A CA 1
ATOM 689 C C . GLY A 1 95 ? 19.287 5.407 -0.839 1.00 95.69 95 GLY A C 1
ATOM 690 O O . GLY A 1 95 ? 19.782 4.309 -0.567 1.00 95.69 95 GLY A O 1
ATOM 691 N N . PRO A 1 96 ? 19.559 6.029 -2.000 1.00 91.88 96 PRO A N 1
ATOM 692 C CA . PRO A 1 96 ? 20.432 5.453 -3.028 1.00 91.88 96 PRO A CA 1
ATOM 693 C C . PRO A 1 96 ? 21.876 5.190 -2.564 1.00 91.88 96 PRO A C 1
ATOM 695 O O . PRO A 1 96 ? 22.603 4.436 -3.207 1.00 91.88 96 PRO A O 1
ATOM 698 N N . ASP A 1 97 ? 22.310 5.823 -1.471 1.00 92.94 97 ASP A N 1
ATOM 699 C CA . ASP A 1 97 ? 23.620 5.633 -0.835 1.00 92.94 97 ASP A CA 1
ATOM 700 C C . ASP A 1 97 ? 23.644 4.466 0.175 1.00 92.94 97 ASP A C 1
ATOM 702 O O . ASP A 1 97 ? 24.669 4.217 0.815 1.00 92.94 97 ASP A O 1
ATOM 706 N N . GLY A 1 98 ? 22.523 3.753 0.326 1.00 93.00 98 GLY A N 1
ATOM 707 C CA . GLY A 1 98 ? 22.362 2.634 1.252 1.00 93.00 98 GLY A CA 1
ATOM 708 C C . GLY A 1 98 ? 22.117 3.042 2.706 1.00 93.00 98 GLY A C 1
ATOM 709 O O . GLY A 1 98 ? 22.104 2.173 3.579 1.00 93.00 98 GLY A O 1
ATOM 710 N N . ARG A 1 99 ? 21.934 4.335 3.005 1.00 96.06 99 ARG A N 1
ATOM 711 C CA . ARG A 1 99 ? 21.657 4.824 4.365 1.00 96.06 99 ARG A CA 1
ATOM 712 C C . ARG A 1 99 ? 20.171 5.086 4.561 1.00 96.06 99 ARG A C 1
ATOM 714 O O . ARG A 1 99 ? 19.475 5.468 3.629 1.00 96.06 99 ARG A O 1
ATOM 721 N N . THR A 1 100 ? 19.674 4.922 5.785 1.00 96.56 100 THR A N 1
ATOM 722 C CA . THR A 1 100 ? 18.302 5.325 6.120 1.00 96.56 100 THR A CA 1
ATOM 723 C C . THR A 1 100 ? 18.145 6.835 5.953 1.00 96.56 100 THR A C 1
ATOM 725 O O . THR A 1 100 ? 18.950 7.609 6.476 1.00 96.56 100 THR A O 1
ATOM 728 N N . LEU A 1 101 ? 17.104 7.243 5.234 1.00 97.62 101 LEU A N 1
ATOM 729 C CA . LEU A 1 101 ? 16.730 8.638 5.067 1.00 97.62 101 LEU A CA 1
ATOM 730 C C . LEU A 1 101 ? 16.290 9.250 6.408 1.00 97.62 101 LEU A C 1
ATOM 732 O O . LEU A 1 101 ? 15.693 8.563 7.245 1.00 97.62 101 LEU A O 1
ATOM 736 N N . PRO A 1 102 ? 16.574 10.542 6.642 1.00 96.88 102 PRO A N 1
ATOM 737 C CA . PRO A 1 102 ? 16.209 11.200 7.887 1.00 96.88 102 PRO A CA 1
ATOM 738 C C . PRO A 1 102 ? 14.687 11.310 8.035 1.00 96.88 102 PRO A C 1
ATOM 740 O O . PRO A 1 102 ? 13.963 11.539 7.069 1.00 96.88 102 PRO A O 1
ATOM 743 N N . THR A 1 103 ? 14.205 11.185 9.270 1.00 95.69 103 THR A N 1
ATOM 744 C CA . THR A 1 103 ? 12.799 11.407 9.639 1.00 95.69 103 THR A CA 1
ATOM 745 C C . THR A 1 103 ? 12.709 12.677 10.483 1.00 95.69 103 THR A C 1
ATOM 747 O O . THR A 1 103 ? 13.451 12.813 11.458 1.00 95.69 103 THR A O 1
ATOM 750 N N . LYS A 1 104 ? 11.846 13.625 10.102 1.00 94.19 104 LYS A N 1
ATOM 751 C CA . LYS A 1 104 ? 11.609 14.859 10.870 1.00 94.19 104 LYS A CA 1
ATOM 752 C C . LYS A 1 104 ? 10.715 14.600 12.085 1.00 94.19 104 LYS A C 1
ATOM 754 O O . LYS A 1 104 ? 10.043 13.573 12.189 1.00 94.19 104 LYS A O 1
ATOM 759 N N . GLU A 1 105 ? 10.689 15.577 12.988 1.00 88.75 105 GLU A N 1
ATOM 760 C CA . GLU A 1 105 ? 9.643 15.682 14.005 1.00 88.75 105 GLU A CA 1
ATOM 761 C C . GLU A 1 105 ? 8.266 15.641 13.316 1.00 88.75 105 GLU A C 1
ATOM 763 O O . GLU A 1 105 ? 8.074 16.285 12.286 1.00 88.75 105 GLU A O 1
ATOM 768 N N . GLY A 1 106 ? 7.358 14.798 13.815 1.00 90.94 106 GLY A N 1
ATOM 769 C CA . GLY A 1 106 ? 6.072 14.500 13.16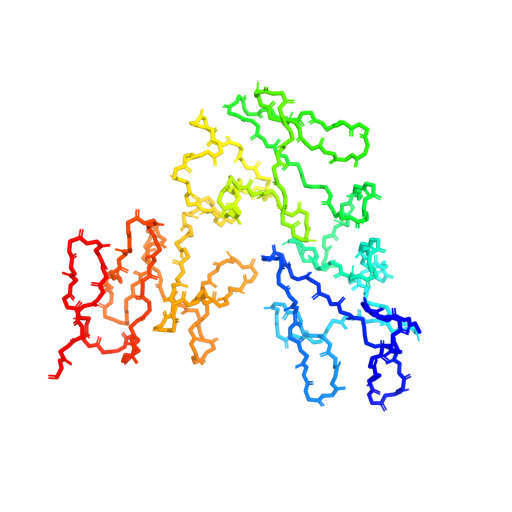6 1.00 90.94 106 GLY A CA 1
ATOM 770 C C . GLY A 1 106 ? 6.050 13.227 12.308 1.00 90.94 106 GLY A C 1
ATOM 771 O O . GLY A 1 106 ? 4.969 12.777 11.948 1.00 90.94 106 GLY A O 1
ATOM 772 N N . GLY A 1 107 ? 7.198 12.592 12.031 1.00 93.44 107 GLY A N 1
ATOM 773 C CA . GLY A 1 107 ? 7.260 11.261 11.399 1.00 93.44 107 GLY A CA 1
ATOM 774 C C . GLY A 1 107 ? 7.419 11.250 9.874 1.00 93.44 107 GLY A C 1
ATOM 775 O O . GLY A 1 107 ? 7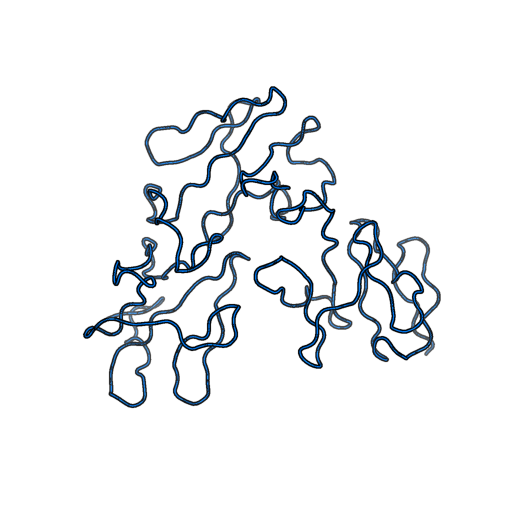.476 10.179 9.275 1.00 93.44 107 GLY A O 1
ATOM 776 N N . ALA A 1 108 ? 7.540 12.414 9.232 1.00 95.56 108 ALA A N 1
ATOM 777 C CA . ALA A 1 108 ? 7.784 12.503 7.794 1.00 95.56 108 ALA A CA 1
ATOM 778 C C . ALA A 1 108 ? 9.232 12.119 7.437 1.00 95.56 108 ALA A C 1
ATOM 780 O O . ALA A 1 108 ? 10.187 12.725 7.936 1.00 95.56 108 ALA A O 1
ATOM 781 N N . VAL A 1 109 ? 9.396 11.143 6.542 1.00 97.44 109 VAL A N 1
ATOM 782 C CA . VAL A 1 109 ? 10.698 10.767 5.967 1.00 97.44 109 VAL A CA 1
ATOM 783 C C . VAL A 1 109 ? 11.069 11.761 4.872 1.00 97.44 109 VAL A C 1
ATOM 7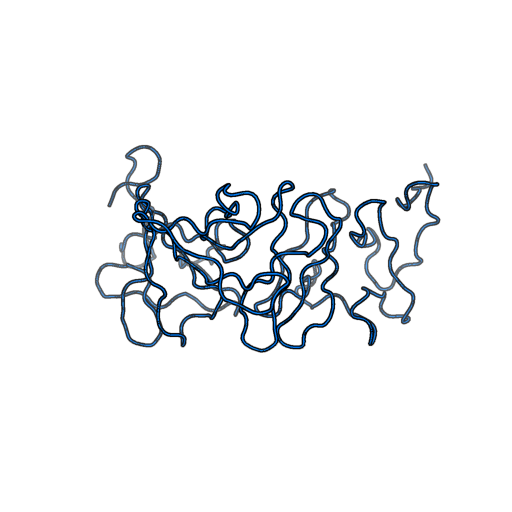85 O O . VAL A 1 109 ? 10.223 12.099 4.052 1.00 97.44 109 VAL A O 1
ATOM 788 N N . ILE A 1 110 ? 12.315 12.235 4.848 1.00 97.25 110 ILE A N 1
ATOM 789 C CA . ILE A 1 110 ? 12.768 13.292 3.936 1.00 97.25 110 ILE A CA 1
ATOM 790 C C . ILE A 1 110 ? 13.703 12.726 2.871 1.00 97.25 110 ILE A C 1
ATOM 792 O O . ILE A 1 110 ? 14.708 12.086 3.190 1.00 97.25 110 ILE A O 1
ATOM 796 N N . GLY A 1 111 ? 13.357 12.974 1.609 1.00 95.88 111 GLY A N 1
ATOM 797 C CA . GLY A 1 111 ? 14.110 12.569 0.432 1.00 95.88 111 GLY A CA 1
ATOM 798 C C . GLY A 1 111 ? 15.434 13.325 0.258 1.00 95.88 111 GLY A C 1
ATOM 799 O O . GLY A 1 111 ? 15.679 14.339 0.918 1.00 95.88 111 GLY A O 1
ATOM 800 N N . PRO A 1 112 ? 16.307 12.860 -0.656 1.00 94.12 112 PRO A N 1
ATOM 801 C CA . PRO A 1 112 ? 17.546 13.558 -1.016 1.00 94.12 112 PRO A CA 1
ATOM 802 C C . PRO A 1 112 ? 17.339 14.978 -1.573 1.00 94.12 112 PRO A C 1
ATOM 804 O O . PRO A 1 112 ? 18.263 15.786 -1.544 1.00 94.12 112 PRO A O 1
ATOM 807 N N . ASP A 1 113 ? 16.142 15.275 -2.077 1.00 91.50 113 ASP A N 1
ATOM 808 C CA . ASP A 1 113 ? 15.692 16.585 -2.561 1.00 91.50 113 ASP A CA 1
ATOM 809 C C . ASP A 1 113 ? 15.237 17.536 -1.437 1.00 91.50 113 ASP A C 1
ATOM 811 O O . ASP A 1 113 ? 15.010 18.718 -1.688 1.00 91.50 113 ASP A O 1
ATOM 815 N N . GLY A 1 114 ? 15.156 17.055 -0.192 1.00 93.75 114 GLY A N 1
ATOM 816 C CA . GLY A 1 114 ? 14.702 17.827 0.966 1.00 93.75 114 GLY A CA 1
ATOM 817 C C . GLY A 1 114 ? 13.185 17.822 1.174 1.00 93.75 114 GLY A C 1
ATOM 818 O O . GLY A 1 114 ? 12.718 18.357 2.189 1.00 93.75 114 GLY A O 1
ATOM 819 N N . GLU A 1 115 ? 12.435 17.182 0.277 1.00 94.88 115 GLU A N 1
ATOM 820 C CA . GLU A 1 115 ? 10.980 17.076 0.339 1.00 94.88 115 GLU A CA 1
ATOM 821 C C . GLU A 1 115 ? 10.535 15.811 1.095 1.00 94.88 115 GLU A C 1
ATOM 823 O O . GLU A 1 115 ? 11.285 14.833 1.192 1.00 94.88 115 GLU A O 1
ATOM 828 N N . PRO A 1 116 ? 9.325 15.792 1.681 1.00 95.56 116 PRO A N 1
ATOM 829 C CA . PRO A 1 116 ? 8.771 14.581 2.274 1.00 95.56 116 PRO A CA 1
ATOM 830 C C . PRO A 1 116 ? 8.547 13.475 1.235 1.00 95.56 116 PRO A C 1
ATOM 832 O O . PRO A 1 116 ? 7.959 13.711 0.182 1.00 95.56 116 PRO A O 1
ATOM 835 N N . VAL A 1 117 ? 8.937 12.242 1.565 1.00 97.06 117 VAL A N 1
ATOM 836 C CA . VAL A 1 117 ? 8.565 11.052 0.792 1.00 97.06 117 VAL A CA 1
ATOM 837 C C . VAL A 1 117 ? 7.054 10.823 0.955 1.00 97.06 117 VAL A C 1
ATOM 839 O O . VAL A 1 117 ? 6.589 10.686 2.093 1.00 97.06 117 VAL A O 1
ATOM 842 N N . PRO A 1 118 ? 6.270 10.768 -0.138 1.00 96.00 118 PRO A N 1
ATOM 843 C CA . PRO A 1 118 ? 4.836 10.518 -0.069 1.00 96.00 118 PRO A CA 1
ATOM 844 C C . PRO A 1 118 ? 4.516 9.164 0.573 1.00 96.00 118 PRO A C 1
ATOM 846 O O . PRO A 1 118 ? 5.256 8.190 0.424 1.00 96.00 118 PRO A O 1
ATOM 849 N N . THR A 1 119 ? 3.374 9.079 1.255 1.00 96.25 119 THR A N 1
ATOM 850 C CA . THR A 1 119 ? 2.860 7.835 1.847 1.00 96.25 119 THR A CA 1
ATOM 851 C C . THR A 1 119 ? 1.389 7.631 1.503 1.00 96.25 119 THR A C 1
ATOM 853 O O . THR A 1 119 ? 0.642 8.599 1.348 1.00 96.25 119 THR A O 1
ATOM 856 N N . ASN A 1 120 ? 0.954 6.373 1.388 1.00 95.00 120 ASN A N 1
ATOM 857 C CA . ASN A 1 120 ? -0.466 6.045 1.233 1.00 95.00 120 ASN A CA 1
ATOM 858 C C . ASN A 1 120 ? -1.231 6.151 2.576 1.00 95.00 120 ASN A C 1
ATOM 860 O O . ASN A 1 120 ? -0.680 6.540 3.611 1.00 95.00 120 ASN A O 1
ATOM 864 N N . ALA A 1 121 ? -2.519 5.791 2.579 1.00 95.38 121 ALA A N 1
ATOM 865 C CA . ALA A 1 121 ? -3.360 5.831 3.781 1.00 95.38 121 ALA A CA 1
ATOM 866 C C . ALA A 1 121 ? -2.870 4.906 4.917 1.00 95.38 121 ALA A C 1
ATOM 868 O O . ALA A 1 121 ? -3.133 5.182 6.083 1.00 95.38 121 ALA A O 1
ATOM 869 N N . ALA A 1 122 ? -2.100 3.860 4.600 1.00 95.12 122 ALA A N 1
ATOM 870 C CA . ALA A 1 122 ? -1.483 2.963 5.579 1.00 95.12 122 ALA A CA 1
ATOM 871 C C . ALA A 1 122 ? -0.088 3.420 6.049 1.00 95.12 122 ALA A C 1
ATOM 873 O O . ALA A 1 122 ? 0.567 2.711 6.812 1.00 95.12 122 ALA A O 1
ATOM 874 N N . GLY A 1 123 ? 0.393 4.580 5.585 1.00 95.38 123 GLY A N 1
ATOM 875 C CA . GLY A 1 123 ? 1.737 5.083 5.884 1.00 95.38 123 GLY A CA 1
ATOM 876 C C . GLY A 1 123 ? 2.849 4.444 5.043 1.00 95.38 123 GLY A C 1
ATOM 877 O O . GLY A 1 123 ? 4.018 4.771 5.236 1.00 95.38 123 GLY A O 1
ATOM 878 N N . VAL A 1 124 ? 2.522 3.556 4.094 1.00 94.88 124 VAL A N 1
ATOM 879 C CA . VAL A 1 124 ? 3.513 2.903 3.222 1.00 94.88 124 VAL A CA 1
ATOM 880 C C . VAL A 1 124 ? 4.114 3.936 2.262 1.00 94.88 124 VAL A C 1
ATOM 882 O O . VAL A 1 124 ? 3.342 4.643 1.608 1.00 94.88 124 VAL A O 1
ATOM 885 N N . PRO A 1 125 ? 5.455 4.036 2.147 1.00 95.44 125 PRO A N 1
ATOM 886 C CA . PRO A 1 125 ? 6.112 4.933 1.202 1.00 95.44 125 PRO A CA 1
ATOM 887 C C . PRO A 1 125 ? 5.717 4.631 -0.244 1.00 95.44 125 PRO A C 1
ATOM 889 O O . PRO A 1 125 ? 5.798 3.485 -0.697 1.00 95.44 125 PRO A O 1
ATOM 892 N N . VAL A 1 126 ? 5.326 5.672 -0.973 1.00 93.88 126 VAL A N 1
ATOM 893 C CA . VAL A 1 126 ? 4.929 5.598 -2.380 1.00 93.88 126 VAL A CA 1
ATOM 894 C C . VAL A 1 126 ? 5.685 6.624 -3.218 1.00 93.88 126 VAL A C 1
ATOM 896 O O . VAL A 1 126 ? 6.232 7.603 -2.715 1.00 93.88 126 VAL A O 1
ATOM 899 N N . ASN A 1 127 ? 5.725 6.388 -4.522 1.00 92.06 127 ASN A N 1
ATOM 900 C CA . ASN A 1 127 ? 6.235 7.334 -5.500 1.00 92.06 127 ASN A CA 1
ATOM 901 C C . ASN A 1 127 ? 5.205 8.451 -5.785 1.00 92.06 127 ASN A C 1
ATOM 903 O O . ASN A 1 127 ? 4.079 8.418 -5.279 1.00 92.06 127 ASN A O 1
ATOM 907 N N . ASN A 1 128 ? 5.544 9.420 -6.640 1.00 91.19 128 ASN A N 1
ATOM 908 C CA . ASN A 1 128 ? 4.654 10.554 -6.951 1.00 91.19 128 ASN A CA 1
ATOM 909 C C . ASN A 1 128 ? 3.371 10.150 -7.704 1.00 91.19 128 ASN A C 1
ATOM 911 O O . ASN A 1 128 ? 2.444 10.945 -7.837 1.00 91.19 128 ASN A O 1
ATOM 915 N N . ARG A 1 129 ? 3.298 8.902 -8.181 1.00 87.19 129 ARG A N 1
ATOM 916 C CA . ARG A 1 129 ? 2.112 8.300 -8.805 1.00 87.19 129 ARG A CA 1
ATOM 917 C C . ARG A 1 129 ? 1.301 7.438 -7.828 1.00 87.19 129 ARG A C 1
ATOM 919 O O . ARG A 1 129 ? 0.396 6.731 -8.259 1.00 87.19 129 ARG A O 1
ATOM 926 N N . GLY A 1 130 ? 1.643 7.443 -6.538 1.00 87.94 130 GLY A N 1
ATOM 927 C CA . GLY A 1 130 ? 0.964 6.658 -5.506 1.00 87.94 130 GLY A CA 1
ATOM 928 C C . GLY A 1 130 ? 1.302 5.163 -5.502 1.00 87.94 130 GLY A C 1
ATOM 929 O O . GLY A 1 130 ? 0.646 4.402 -4.795 1.00 87.94 130 GLY A O 1
ATOM 930 N N . ARG A 1 131 ? 2.312 4.715 -6.261 1.00 85.38 131 ARG A N 1
ATOM 931 C CA . ARG A 1 131 ? 2.741 3.306 -6.269 1.00 85.38 131 ARG A CA 1
ATOM 932 C C . ARG A 1 131 ? 3.735 3.033 -5.139 1.00 85.38 131 ARG A C 1
ATOM 934 O O . ARG A 1 131 ? 4.643 3.846 -4.970 1.00 85.38 131 ARG A O 1
ATOM 941 N N . PRO A 1 132 ? 3.626 1.905 -4.413 1.00 88.69 132 PRO A N 1
ATOM 942 C CA . PRO A 1 132 ? 4.591 1.533 -3.380 1.00 88.69 132 PRO A CA 1
ATOM 943 C C . PRO A 1 132 ? 6.028 1.533 -3.895 1.00 88.69 132 PRO A C 1
ATOM 945 O O . PRO A 1 132 ? 6.297 1.077 -5.010 1.00 88.69 132 PRO A O 1
ATOM 948 N N . LEU A 1 133 ? 6.949 2.034 -3.073 1.00 91.56 133 LEU A N 1
ATOM 949 C CA . LEU A 1 133 ? 8.374 1.954 -3.375 1.00 91.56 133 LEU A CA 1
ATOM 950 C C . LEU A 1 133 ? 8.864 0.495 -3.331 1.00 91.56 133 LEU A C 1
ATOM 952 O O . LEU A 1 133 ? 8.324 -0.308 -2.564 1.00 91.56 133 LEU A O 1
ATOM 956 N N . PRO A 1 134 ? 9.897 0.139 -4.118 1.00 88.94 134 PRO A N 1
ATOM 957 C CA . PRO A 1 134 ? 10.544 -1.164 -4.006 1.00 88.94 134 PRO A CA 1
ATOM 958 C C . PRO A 1 134 ? 11.100 -1.375 -2.596 1.00 88.94 134 PRO A C 1
ATOM 960 O O . PRO A 1 134 ? 11.499 -0.419 -1.936 1.00 88.94 134 PRO A O 1
ATOM 963 N N . THR A 1 135 ? 11.147 -2.621 -2.132 1.00 87.56 135 THR A N 1
ATOM 964 C CA . THR A 1 135 ? 11.697 -2.989 -0.823 1.00 87.56 135 THR A CA 1
ATOM 965 C C . THR A 1 135 ? 12.921 -3.891 -0.929 1.00 87.56 135 THR A C 1
ATOM 967 O O . THR A 1 135 ? 13.035 -4.701 -1.853 1.00 87.56 135 THR A O 1
ATOM 970 N N . ASP A 1 136 ? 13.826 -3.785 0.043 1.00 84.56 136 ASP A N 1
ATOM 971 C CA . ASP A 1 136 ? 14.935 -4.725 0.206 1.00 84.56 136 ASP A CA 1
ATOM 972 C C . ASP A 1 136 ? 14.487 -6.063 0.831 1.00 84.56 136 ASP A C 1
ATOM 974 O O . ASP A 1 136 ? 13.320 -6.281 1.169 1.00 84.56 136 ASP A O 1
ATOM 978 N N . VAL A 1 137 ? 15.448 -6.970 1.026 1.00 79.31 137 VAL A N 1
ATOM 979 C CA . VAL A 1 137 ? 15.219 -8.289 1.639 1.00 79.31 137 VAL A CA 1
ATOM 980 C C . VAL A 1 137 ? 14.711 -8.234 3.086 1.00 79.31 137 VAL A C 1
ATOM 982 O O . VAL A 1 137 ? 14.091 -9.175 3.584 1.00 79.31 137 VAL A O 1
ATOM 985 N N . HIS A 1 138 ? 14.928 -7.115 3.769 1.00 82.19 138 HIS A N 1
ATOM 986 C CA . HIS A 1 138 ? 14.459 -6.887 5.131 1.00 82.19 138 HIS A CA 1
ATOM 987 C C . HIS A 1 138 ? 13.099 -6.169 5.164 1.00 82.19 138 HIS A C 1
ATOM 989 O O . HIS A 1 138 ? 12.558 -5.950 6.249 1.00 82.19 138 HIS A O 1
ATOM 995 N N . GLY A 1 139 ? 12.526 -5.840 4.001 1.00 82.00 139 GLY A N 1
ATOM 996 C CA . GLY A 1 139 ? 11.266 -5.112 3.874 1.00 82.00 139 GLY A CA 1
ATOM 997 C C . GLY A 1 139 ? 11.396 -3.601 4.076 1.00 82.00 139 GLY A C 1
ATOM 998 O O . GLY A 1 139 ? 10.383 -2.942 4.305 1.00 82.00 139 GLY A O 1
ATOM 999 N N . ASN A 1 140 ? 12.607 -3.038 4.018 1.00 89.44 140 ASN A N 1
ATOM 1000 C CA . ASN A 1 140 ? 12.797 -1.588 4.044 1.00 89.44 140 ASN A CA 1
ATOM 1001 C C . ASN A 1 140 ? 12.486 -1.008 2.664 1.00 89.44 140 ASN A C 1
ATOM 1003 O O . ASN A 1 140 ? 12.964 -1.542 1.663 1.00 89.44 140 ASN A O 1
ATOM 1007 N N . ALA A 1 141 ? 11.738 0.094 2.601 1.00 92.75 141 ALA A N 1
ATOM 1008 C CA . ALA A 1 141 ? 11.485 0.785 1.340 1.00 92.75 141 ALA A CA 1
ATOM 1009 C C . ALA A 1 141 ? 12.783 1.391 0.787 1.00 92.75 141 ALA A C 1
ATOM 1011 O O . ALA A 1 141 ? 13.621 1.873 1.544 1.00 92.75 141 ALA A O 1
ATOM 1012 N N . MET A 1 142 ? 12.941 1.398 -0.529 1.00 93.81 142 MET A N 1
ATOM 1013 C CA . MET A 1 142 ? 14.128 1.865 -1.237 1.00 93.81 142 MET A CA 1
ATOM 1014 C C . MET A 1 142 ? 13.763 3.101 -2.057 1.00 93.81 142 MET A C 1
ATOM 1016 O O . MET A 1 142 ? 12.887 3.051 -2.922 1.00 93.81 142 MET A O 1
ATOM 1020 N N . TYR A 1 143 ? 14.445 4.215 -1.803 1.00 94.81 143 TYR A N 1
ATOM 1021 C CA . TYR A 1 143 ? 14.299 5.430 -2.595 1.00 94.81 143 TYR A CA 1
ATOM 1022 C C . TYR A 1 143 ? 15.037 5.259 -3.939 1.00 94.81 143 TYR A C 1
ATOM 1024 O O . TYR A 1 143 ? 16.247 5.004 -3.930 1.00 94.81 143 TYR A O 1
ATOM 1032 N N . PRO A 1 144 ? 14.363 5.405 -5.096 1.00 91.81 144 PRO A N 1
ATOM 1033 C CA . PRO A 1 144 ? 14.997 5.242 -6.403 1.00 91.81 144 PRO A CA 1
ATOM 1034 C C . PRO A 1 144 ? 16.079 6.289 -6.666 1.00 91.81 144 PRO A C 1
ATOM 1036 O O . PRO A 1 144 ? 15.892 7.475 -6.394 1.00 91.81 144 PRO A O 1
ATOM 1039 N N . LYS A 1 145 ? 17.201 5.882 -7.266 1.00 89.12 145 LYS A N 1
ATOM 1040 C CA . LYS A 1 145 ? 18.291 6.807 -7.622 1.00 89.12 145 LYS A CA 1
ATOM 1041 C C . LYS A 1 145 ? 17.838 7.870 -8.627 1.00 89.12 145 LYS A C 1
ATOM 1043 O O . LYS A 1 145 ? 18.318 8.999 -8.593 1.00 89.12 145 LYS A O 1
ATOM 1048 N N . GLU A 1 146 ? 16.913 7.498 -9.499 1.00 88.62 146 GLU A N 1
ATOM 1049 C CA . GLU A 1 146 ? 16.313 8.334 -10.532 1.00 88.62 146 GLU A CA 1
ATOM 1050 C C . GLU A 1 146 ? 15.181 9.235 -9.992 1.00 88.62 146 GLU A C 1
ATOM 1052 O O . GLU A 1 146 ? 14.616 10.016 -10.753 1.00 88.62 146 GLU A O 1
ATOM 1057 N N . GLY A 1 147 ? 14.868 9.159 -8.690 1.00 89.94 147 GLY A N 1
ATOM 1058 C CA . GLY A 1 147 ? 13.825 9.948 -8.031 1.00 89.94 147 GLY A CA 1
ATOM 1059 C C . GLY A 1 147 ? 12.436 9.300 -8.049 1.00 89.94 147 GLY A C 1
ATOM 1060 O O . GLY A 1 147 ? 12.218 8.239 -8.632 1.00 89.94 147 GLY A O 1
ATOM 1061 N N . LEU A 1 148 ? 11.470 9.948 -7.391 1.00 91.12 148 LEU A N 1
ATOM 1062 C CA . LEU A 1 148 ? 10.108 9.420 -7.205 1.00 91.12 148 LEU A CA 1
ATOM 1063 C C . LEU A 1 148 ? 9.201 9.534 -8.444 1.00 91.12 148 LEU A C 1
ATOM 1065 O O . LEU A 1 148 ? 8.093 8.999 -8.434 1.00 91.12 148 LEU A O 1
ATOM 1069 N N . ASP A 1 149 ? 9.655 10.188 -9.513 1.00 88.00 149 ASP A N 1
ATOM 1070 C CA . ASP A 1 149 ? 8.969 10.192 -10.815 1.00 88.00 149 ASP A CA 1
ATOM 1071 C C . ASP A 1 149 ? 9.419 9.042 -11.722 1.00 88.00 149 ASP A C 1
ATOM 1073 O O . ASP A 1 149 ? 8.818 8.796 -12.774 1.00 88.00 149 ASP A O 1
ATOM 1077 N N . ALA A 1 150 ? 10.476 8.329 -11.322 1.00 77.62 150 ALA A N 1
ATOM 1078 C CA . ALA A 1 150 ? 10.988 7.202 -12.069 1.00 77.62 150 ALA A CA 1
ATOM 1079 C C . ALA A 1 150 ? 9.947 6.084 -12.149 1.00 77.62 150 ALA A C 1
ATOM 1081 O O . ALA A 1 150 ? 9.226 5.777 -11.192 1.00 77.62 150 ALA A O 1
ATOM 1082 N N . PHE A 1 151 ? 9.909 5.436 -13.310 1.00 71.31 151 PHE A N 1
ATOM 1083 C CA . PHE A 1 151 ? 9.147 4.216 -13.472 1.00 71.31 151 PHE A CA 1
ATOM 1084 C C . PHE A 1 151 ? 9.863 3.079 -12.736 1.00 71.31 151 PHE A C 1
ATOM 1086 O O . PHE A 1 151 ? 10.774 2.449 -13.270 1.00 71.31 151 PHE A O 1
ATOM 1093 N N . VAL A 1 152 ? 9.468 2.853 -11.485 1.00 71.81 152 VAL A N 1
ATOM 1094 C CA . VAL A 1 152 ? 9.956 1.752 -10.657 1.00 71.81 152 VAL A CA 1
ATOM 1095 C C . VAL A 1 152 ? 8.807 0.817 -10.324 1.00 71.81 152 VAL A C 1
ATOM 1097 O O . VAL A 1 152 ? 7.730 1.244 -9.907 1.00 71.81 152 VAL A O 1
ATOM 1100 N N . LEU A 1 153 ? 9.042 -0.472 -10.541 1.00 78.12 153 LEU A N 1
ATOM 1101 C CA . LEU A 1 153 ? 8.139 -1.513 -10.082 1.00 78.12 153 LEU A CA 1
ATOM 1102 C C . LEU A 1 153 ? 8.447 -1.806 -8.607 1.00 78.12 153 LEU A C 1
ATOM 1104 O O . LEU A 1 153 ? 9.624 -1.801 -8.226 1.00 78.12 153 LEU A O 1
ATOM 1108 N N . PRO A 1 154 ? 7.425 -2.066 -7.776 1.00 78.56 154 PRO A N 1
ATOM 1109 C CA . PRO A 1 154 ? 7.649 -2.564 -6.428 1.00 78.56 154 PRO A CA 1
ATOM 1110 C C . PRO A 1 154 ? 8.376 -3.913 -6.473 1.00 78.56 154 PRO A C 1
ATOM 1112 O O . PRO A 1 154 ? 8.415 -4.583 -7.506 1.00 78.56 154 PRO A O 1
ATOM 1115 N N . THR A 1 155 ? 8.950 -4.329 -5.349 1.00 78.31 155 THR A N 1
ATOM 1116 C CA . THR A 1 155 ? 9.610 -5.632 -5.217 1.00 78.31 155 THR A CA 1
ATOM 1117 C C . THR A 1 155 ? 9.050 -6.411 -4.039 1.00 78.31 155 THR A C 1
ATOM 1119 O O . THR A 1 155 ? 8.559 -5.826 -3.076 1.00 78.31 155 THR A O 1
ATOM 1122 N N . ASP A 1 156 ? 9.123 -7.739 -4.108 1.00 74.56 156 ASP A N 1
ATOM 1123 C CA . ASP A 1 156 ? 8.837 -8.601 -2.966 1.00 74.56 156 ASP A CA 1
ATOM 1124 C C . ASP A 1 156 ? 10.012 -8.609 -1.968 1.00 74.56 156 ASP A C 1
ATOM 1126 O O . ASP A 1 156 ? 11.075 -8.028 -2.198 1.00 74.56 156 ASP A O 1
ATOM 1130 N N . ARG A 1 157 ? 9.852 -9.330 -0.851 1.00 68.62 157 ARG A N 1
ATOM 1131 C CA . ARG A 1 157 ? 10.910 -9.510 0.167 1.00 68.62 157 ARG A CA 1
ATOM 1132 C C . ARG A 1 157 ? 12.152 -10.248 -0.346 1.00 68.62 157 ARG A C 1
ATOM 1134 O O . ARG A 1 157 ? 13.117 -10.388 0.388 1.00 68.62 157 ARG A O 1
ATOM 1141 N N . SER A 1 158 ? 12.132 -10.805 -1.553 1.00 72.75 158 SER A N 1
ATOM 1142 C CA . SER A 1 158 ? 13.309 -11.407 -2.192 1.00 72.75 158 SER A CA 1
ATOM 1143 C C . SER A 1 158 ? 13.967 -10.446 -3.188 1.00 72.75 158 SER A C 1
ATOM 1145 O O . SER A 1 158 ? 14.925 -10.827 -3.858 1.00 72.75 158 SER A O 1
ATOM 1147 N N . GLY A 1 159 ? 13.466 -9.211 -3.299 1.00 73.62 159 GLY A N 1
ATOM 1148 C CA . GLY A 1 159 ? 13.915 -8.224 -4.276 1.00 73.62 159 GLY A CA 1
ATOM 1149 C C . GLY A 1 159 ? 13.433 -8.508 -5.700 1.00 73.62 159 GLY A C 1
ATOM 1150 O O . GLY A 1 159 ? 13.932 -7.884 -6.636 1.00 73.62 159 GLY A O 1
ATOM 1151 N N . ARG A 1 160 ? 12.494 -9.445 -5.902 1.00 78.88 160 ARG A N 1
ATOM 1152 C CA . ARG A 1 160 ? 11.932 -9.715 -7.234 1.00 78.88 160 ARG A CA 1
ATOM 1153 C C . ARG A 1 160 ? 10.905 -8.654 -7.575 1.00 78.88 160 ARG A C 1
ATOM 1155 O O . ARG A 1 160 ? 10.112 -8.288 -6.715 1.00 78.88 160 ARG A O 1
ATOM 1162 N N . LEU A 1 161 ? 10.904 -8.197 -8.823 1.00 80.75 161 LEU A N 1
ATOM 1163 C CA . LEU A 1 161 ? 9.937 -7.213 -9.298 1.00 80.75 161 LEU A CA 1
ATOM 1164 C C . LEU A 1 161 ? 8.519 -7.780 -9.193 1.00 80.75 161 LEU A C 1
ATOM 1166 O O . LEU A 1 161 ? 8.252 -8.912 -9.593 1.00 80.75 161 LEU A O 1
ATOM 1170 N N . ILE A 1 162 ? 7.621 -6.964 -8.663 1.00 82.44 162 ILE A N 1
ATOM 1171 C CA . ILE A 1 162 ? 6.188 -7.197 -8.634 1.00 82.44 162 ILE A CA 1
ATOM 1172 C C . ILE A 1 162 ? 5.588 -6.297 -9.705 1.00 82.44 162 ILE A C 1
ATOM 1174 O O . ILE A 1 162 ? 5.647 -5.070 -9.614 1.00 82.44 162 ILE A O 1
ATOM 1178 N N . HIS A 1 163 ? 4.988 -6.912 -10.717 1.00 86.00 163 HIS A N 1
ATOM 1179 C CA . HIS A 1 163 ? 4.174 -6.189 -11.682 1.00 86.00 163 HIS A CA 1
ATOM 1180 C C . HIS A 1 163 ? 2.743 -6.099 -11.151 1.00 86.00 163 HIS A C 1
ATOM 1182 O O . HIS A 1 163 ? 2.123 -7.146 -10.938 1.00 86.00 163 HIS A O 1
ATOM 1188 N N . PRO A 1 164 ? 2.193 -4.887 -10.956 1.00 88.12 164 PRO A N 1
ATOM 1189 C CA . PRO A 1 164 ? 0.769 -4.737 -10.709 1.00 88.12 164 PRO A CA 1
ATOM 1190 C C . PRO A 1 164 ? -0.018 -5.393 -11.842 1.00 88.12 164 PRO A C 1
ATOM 1192 O O . PRO A 1 164 ? 0.370 -5.295 -13.009 1.00 88.12 164 PRO A O 1
ATOM 1195 N N . VAL A 1 165 ? -1.116 -6.058 -11.500 1.00 92.12 165 VAL A N 1
ATOM 1196 C CA . VAL A 1 165 ? -2.008 -6.669 -12.485 1.00 92.12 165 VAL A CA 1
ATOM 1197 C C . VAL A 1 165 ? -3.316 -5.895 -12.478 1.00 92.12 165 VAL A C 1
ATOM 1199 O O . VAL A 1 165 ? -3.918 -5.729 -11.423 1.00 92.12 165 VAL A O 1
ATOM 1202 N N . ILE A 1 166 ? -3.742 -5.415 -13.640 1.00 91.69 166 ILE A N 1
ATOM 1203 C CA . ILE A 1 166 ? -4.997 -4.692 -13.837 1.00 91.69 166 ILE A CA 1
ATOM 1204 C C . ILE A 1 166 ? -6.038 -5.664 -14.383 1.00 91.69 166 ILE A C 1
ATOM 1206 O O . ILE A 1 166 ? -5.776 -6.396 -15.341 1.00 91.69 166 ILE A O 1
ATOM 1210 N N . GLY A 1 167 ? -7.207 -5.687 -13.756 1.00 89.44 167 GLY A N 1
ATOM 1211 C CA . GLY A 1 167 ? -8.363 -6.452 -14.187 1.00 89.44 167 GLY A CA 1
ATOM 1212 C C . GLY A 1 167 ? -8.942 -5.952 -15.516 1.00 89.44 167 GLY A C 1
ATOM 1213 O O . GLY A 1 167 ? -8.620 -4.861 -15.991 1.00 89.44 167 GLY A O 1
ATOM 1214 N N . PRO A 1 168 ? -9.837 -6.731 -16.142 1.00 83.69 168 PRO A N 1
ATOM 1215 C CA . PRO A 1 168 ? -10.530 -6.315 -17.362 1.00 83.69 168 PRO A CA 1
ATOM 1216 C C . PRO A 1 168 ? -11.463 -5.106 -17.152 1.00 83.69 168 PRO A C 1
ATOM 1218 O O . PRO A 1 168 ? -11.872 -4.480 -18.126 1.00 83.69 168 PRO A O 1
ATOM 1221 N N . ASP A 1 169 ? -11.792 -4.780 -15.903 1.00 83.00 169 ASP A N 1
ATOM 1222 C CA . ASP A 1 169 ? -12.526 -3.584 -15.476 1.00 83.00 169 ASP A CA 1
ATOM 1223 C C . ASP A 1 169 ? -11.648 -2.322 -15.383 1.00 83.00 169 ASP A C 1
ATOM 1225 O O . ASP A 1 169 ? -12.174 -1.224 -15.207 1.00 83.00 169 ASP A O 1
ATOM 1229 N N . GLY A 1 170 ? -10.328 -2.457 -15.548 1.00 83.38 170 GLY A N 1
ATOM 1230 C CA . GLY A 1 170 ? -9.370 -1.358 -15.443 1.00 83.38 170 GLY A CA 1
ATOM 1231 C C . GLY A 1 170 ? -8.884 -1.083 -14.018 1.00 83.38 170 GLY A C 1
ATOM 1232 O O . GLY A 1 170 ? -8.039 -0.206 -13.839 1.00 83.38 170 GLY A O 1
ATOM 1233 N N . GLU A 1 171 ? -9.355 -1.833 -13.020 1.00 85.62 171 GLU A N 1
ATOM 1234 C CA . GLU A 1 171 ? -8.930 -1.690 -11.626 1.00 85.62 171 GLU A CA 1
ATOM 1235 C C . GLU A 1 171 ? -7.767 -2.642 -11.293 1.00 85.62 171 GLU A C 1
ATOM 1237 O O . GLU A 1 171 ? -7.696 -3.751 -11.828 1.00 85.62 171 GLU A O 1
ATOM 1242 N N . PRO A 1 172 ? -6.834 -2.268 -10.398 1.00 87.31 172 PRO A N 1
ATOM 1243 C CA . PRO A 1 172 ? -5.819 -3.197 -9.910 1.00 87.31 172 PRO A CA 1
ATOM 1244 C C . PRO A 1 172 ? -6.450 -4.401 -9.204 1.00 87.31 172 PRO A C 1
ATOM 1246 O O . PRO A 1 172 ? -7.283 -4.234 -8.309 1.00 87.31 172 PRO A O 1
ATOM 1249 N N . LEU A 1 173 ? -6.002 -5.607 -9.559 1.00 90.00 173 LEU A N 1
ATOM 1250 C CA . LEU A 1 173 ? -6.349 -6.826 -8.839 1.00 90.00 173 LEU A CA 1
ATOM 1251 C C . LEU A 1 173 ? -5.849 -6.753 -7.384 1.00 90.00 173 LEU A C 1
ATOM 1253 O O . LEU A 1 173 ? -4.792 -6.163 -7.128 1.00 90.00 173 LEU A O 1
ATOM 1257 N N . PRO A 1 174 ? -6.573 -7.370 -6.430 1.00 86.00 174 PRO A N 1
ATOM 1258 C CA . PRO A 1 174 ? -6.112 -7.473 -5.049 1.00 86.00 174 PRO A CA 1
ATOM 1259 C C . PRO A 1 174 ? -4.784 -8.232 -4.977 1.00 86.00 174 PRO A C 1
ATOM 1261 O O . PRO A 1 174 ? -4.490 -9.050 -5.844 1.00 86.00 174 PRO A O 1
ATOM 1264 N N . THR A 1 175 ? -3.986 -7.993 -3.940 1.00 83.69 175 THR A N 1
ATOM 1265 C CA . THR A 1 175 ? -2.711 -8.690 -3.722 1.00 83.69 175 THR A CA 1
ATOM 1266 C C . THR A 1 175 ? -2.701 -9.468 -2.409 1.00 83.69 175 THR A C 1
ATOM 1268 O O . THR A 1 175 ? -3.412 -9.130 -1.462 1.00 83.69 175 THR A O 1
ATOM 1271 N N . ASP A 1 176 ? -1.890 -10.524 -2.337 1.00 76.88 176 ASP A N 1
ATOM 1272 C CA . ASP A 1 176 ? -1.614 -11.228 -1.083 1.00 76.88 176 ASP A CA 1
ATOM 1273 C C . ASP A 1 176 ? -0.561 -10.504 -0.218 1.00 76.88 176 ASP A C 1
ATOM 1275 O O . ASP A 1 176 ? -0.016 -9.457 -0.575 1.00 76.88 176 ASP A O 1
ATOM 1279 N N . ARG A 1 177 ? -0.216 -11.091 0.938 1.00 69.50 177 ARG A N 1
ATOM 1280 C CA . ARG A 1 177 ? 0.827 -10.568 1.847 1.00 69.50 177 ARG A CA 1
ATOM 1281 C C . ARG A 1 177 ? 2.221 -10.479 1.201 1.00 69.50 177 ARG A C 1
ATOM 1283 O O . ARG A 1 177 ? 3.079 -9.754 1.709 1.00 69.50 177 ARG A O 1
ATOM 1290 N N . GLY A 1 178 ? 2.474 -11.250 0.146 1.00 71.25 178 GLY A N 1
ATOM 1291 C CA . GLY A 1 178 ? 3.705 -11.213 -0.643 1.00 71.25 178 GLY A CA 1
ATOM 1292 C C . GLY A 1 178 ? 3.673 -10.184 -1.776 1.00 71.25 178 GLY A C 1
ATOM 1293 O O . GLY A 1 178 ? 4.704 -9.975 -2.410 1.00 71.25 178 GLY A O 1
ATOM 1294 N N . GLY A 1 179 ? 2.525 -9.542 -2.012 1.00 75.12 179 GLY A N 1
ATOM 1295 C CA . GLY A 1 179 ? 2.295 -8.614 -3.112 1.00 75.12 179 GLY A CA 1
ATOM 1296 C C . GLY A 1 179 ? 1.946 -9.297 -4.438 1.00 75.12 179 GLY A C 1
ATOM 1297 O O . GLY A 1 179 ? 1.855 -8.616 -5.456 1.00 75.12 179 GLY A O 1
ATOM 1298 N N . ALA A 1 180 ? 1.733 -10.618 -4.454 1.00 84.25 180 ALA A N 1
ATOM 1299 C CA . ALA A 1 180 ? 1.292 -11.314 -5.656 1.00 84.25 180 ALA A CA 1
ATOM 1300 C C . ALA A 1 180 ? -0.178 -10.985 -5.935 1.00 84.25 180 ALA A C 1
ATOM 1302 O O . ALA A 1 180 ? -1.013 -11.065 -5.035 1.00 84.25 180 ALA A O 1
ATOM 1303 N N . ALA A 1 181 ? -0.498 -10.623 -7.178 1.00 89.75 181 ALA A N 1
ATOM 1304 C CA . ALA A 1 181 ? -1.874 -10.361 -7.582 1.00 89.75 181 ALA A CA 1
ATOM 1305 C C . ALA A 1 181 ? -2.728 -11.630 -7.469 1.00 89.75 181 ALA A C 1
ATOM 1307 O O . ALA A 1 181 ? -2.300 -12.706 -7.883 1.00 89.75 181 ALA A O 1
ATOM 1308 N N . ILE A 1 182 ? -3.941 -11.494 -6.946 1.00 90.88 182 ILE A N 1
ATOM 1309 C CA . ILE A 1 182 ? -4.927 -12.555 -6.781 1.00 90.88 182 ILE A CA 1
ATOM 1310 C C . ILE A 1 182 ? -5.976 -12.422 -7.886 1.00 90.88 182 ILE A C 1
ATOM 1312 O O . ILE A 1 182 ? -6.630 -11.390 -8.035 1.00 90.88 182 ILE A O 1
ATOM 1316 N N . ALA A 1 183 ? -6.110 -13.478 -8.684 1.00 91.25 183 ALA A N 1
ATOM 1317 C CA . ALA A 1 183 ? -7.083 -13.588 -9.756 1.00 91.25 183 ALA A CA 1
ATOM 1318 C C . ALA A 1 183 ? -8.519 -13.734 -9.205 1.00 91.25 183 ALA A C 1
ATOM 1320 O O . ALA A 1 183 ? -8.707 -14.086 -8.037 1.00 91.25 183 ALA A O 1
ATOM 1321 N N . PRO A 1 184 ? -9.559 -13.515 -10.035 1.00 88.50 184 PRO A N 1
ATOM 1322 C CA . PRO A 1 184 ? -10.960 -13.619 -9.608 1.00 88.50 184 PRO A CA 1
ATOM 1323 C C . PRO A 1 184 ? -11.377 -14.985 -9.041 1.00 88.50 184 PRO A C 1
ATOM 1325 O O . PRO A 1 184 ? -12.384 -15.078 -8.346 1.00 88.50 184 PRO A O 1
ATOM 1328 N N . ASP A 1 185 ? -10.625 -16.047 -9.332 1.00 86.94 185 ASP A N 1
ATOM 1329 C CA . ASP A 1 185 ? -10.837 -17.388 -8.777 1.00 86.94 185 ASP A CA 1
ATOM 1330 C C . ASP A 1 185 ? -10.209 -17.581 -7.379 1.00 86.94 185 ASP A C 1
ATOM 1332 O O . ASP A 1 185 ? -10.251 -18.681 -6.824 1.00 86.94 185 ASP A O 1
ATOM 1336 N N . GLY A 1 186 ? -9.623 -16.522 -6.809 1.00 86.94 186 GLY A N 1
ATOM 1337 C CA . GLY A 1 186 ? -8.972 -16.510 -5.501 1.00 86.94 186 GLY A CA 1
ATOM 1338 C C . GLY A 1 186 ? -7.538 -17.042 -5.505 1.00 86.94 186 GLY A C 1
ATOM 1339 O O . GLY A 1 186 ? -6.937 -17.158 -4.437 1.00 86.94 186 GLY A O 1
ATOM 1340 N N . ARG A 1 187 ? -6.968 -17.380 -6.669 1.00 90.50 187 ARG A N 1
ATOM 1341 C CA . ARG A 1 187 ? -5.601 -17.909 -6.774 1.00 90.50 187 ARG A CA 1
ATOM 1342 C C . ARG A 1 187 ? -4.609 -16.821 -7.183 1.00 90.50 187 ARG A C 1
ATOM 1344 O O . ARG A 1 187 ? -4.979 -15.908 -7.917 1.00 90.50 187 ARG A O 1
ATOM 1351 N N . PRO A 1 188 ? -3.334 -16.913 -6.774 1.00 91.12 188 PRO A N 1
ATOM 1352 C CA . PRO A 1 188 ? -2.308 -16.012 -7.280 1.00 91.12 188 PRO A CA 1
ATOM 1353 C C . PRO A 1 188 ? -2.154 -16.118 -8.802 1.00 91.12 188 PRO A C 1
ATOM 1355 O O . PRO A 1 188 ? -2.101 -17.222 -9.351 1.00 91.12 188 PRO A O 1
ATOM 1358 N N . VAL A 1 189 ? -2.027 -14.974 -9.475 1.00 94.00 189 VAL A N 1
ATOM 1359 C CA . VAL A 1 189 ? -1.624 -14.896 -10.882 1.00 94.00 189 VAL A CA 1
ATOM 1360 C C . VAL A 1 189 ? -0.203 -15.466 -10.995 1.00 94.00 189 VAL A C 1
ATOM 1362 O O . VAL A 1 189 ? 0.691 -15.014 -10.271 1.00 94.00 189 VAL A O 1
ATOM 1365 N N . PRO A 1 190 ? 0.041 -16.459 -11.868 1.00 93.50 190 PRO A N 1
ATOM 1366 C CA . PRO A 1 190 ? 1.351 -17.069 -11.976 1.00 93.50 190 PRO A CA 1
ATOM 1367 C C . PRO A 1 190 ? 2.361 -16.067 -12.538 1.00 93.50 190 PRO A C 1
ATOM 1369 O O . PRO A 1 190 ? 2.039 -15.226 -13.376 1.00 93.50 190 PRO A O 1
ATOM 1372 N N . THR A 1 191 ? 3.606 -16.167 -12.079 1.00 92.50 191 THR A N 1
ATOM 1373 C CA . THR A 1 191 ? 4.726 -15.337 -12.534 1.00 92.50 191 THR A CA 1
ATOM 1374 C C . THR A 1 191 ? 5.888 -16.213 -12.989 1.00 92.50 191 THR A C 1
ATOM 1376 O O . THR A 1 191 ? 6.073 -17.334 -12.508 1.00 92.50 191 THR A O 1
ATOM 1379 N N . ASN A 1 192 ? 6.679 -15.722 -13.942 1.00 89.88 192 ASN A N 1
ATOM 1380 C CA . ASN A 1 192 ? 7.924 -16.379 -14.337 1.00 89.88 192 ASN A CA 1
ATOM 1381 C C . ASN A 1 192 ? 9.057 -16.091 -13.328 1.00 89.88 192 ASN A C 1
ATOM 1383 O O . ASN A 1 192 ? 8.883 -15.376 -12.342 1.00 89.88 192 ASN A O 1
ATOM 1387 N N . THR A 1 193 ? 10.260 -16.616 -13.577 1.00 86.88 193 THR A N 1
ATOM 1388 C CA . THR A 1 193 ? 11.418 -16.430 -12.678 1.00 86.88 193 THR A CA 1
ATOM 1389 C C . THR A 1 193 ? 11.862 -14.974 -12.516 1.00 86.88 193 THR A C 1
ATOM 1391 O O . THR A 1 193 ? 12.528 -14.660 -11.534 1.00 86.88 193 THR A O 1
ATOM 1394 N N . ALA A 1 194 ? 11.509 -14.094 -13.458 1.00 82.25 194 ALA A N 1
ATOM 1395 C CA . ALA A 1 194 ? 11.780 -12.660 -13.389 1.00 82.25 194 ALA A CA 1
ATOM 1396 C C . ALA A 1 194 ? 10.677 -11.871 -12.652 1.00 82.25 194 ALA A C 1
ATOM 1398 O O . ALA A 1 194 ? 10.820 -10.666 -12.478 1.00 82.25 194 ALA A O 1
ATOM 1399 N N . GLY A 1 195 ? 9.597 -12.534 -12.219 1.00 84.19 195 GLY A N 1
ATOM 1400 C CA . GLY A 1 195 ? 8.445 -11.902 -11.570 1.00 84.19 195 GLY A CA 1
ATOM 1401 C C . GLY A 1 195 ? 7.381 -11.381 -12.542 1.00 84.19 195 GLY A C 1
ATOM 1402 O O . GLY A 1 195 ? 6.361 -10.861 -12.098 1.00 84.19 195 GLY A O 1
ATOM 1403 N N . ALA A 1 196 ? 7.564 -11.547 -13.858 1.00 89.81 196 ALA A N 1
ATOM 1404 C CA . ALA A 1 196 ? 6.580 -11.101 -14.840 1.00 89.81 196 ALA A CA 1
ATOM 1405 C C . ALA A 1 196 ? 5.351 -12.034 -14.848 1.00 89.81 196 ALA A C 1
ATOM 1407 O O . ALA A 1 196 ? 5.536 -13.255 -14.930 1.00 89.81 196 ALA A O 1
ATOM 1408 N N . PRO A 1 197 ? 4.116 -11.496 -14.786 1.00 94.00 197 PRO A N 1
ATOM 1409 C CA . PRO A 1 197 ? 2.886 -12.277 -14.861 1.00 94.00 197 PRO A CA 1
ATOM 1410 C C . PRO A 1 197 ? 2.776 -13.061 -16.168 1.00 94.00 197 PRO A C 1
ATOM 1412 O O . PRO A 1 197 ? 3.057 -12.537 -17.248 1.00 94.00 197 PRO A O 1
ATOM 1415 N N . ILE A 1 198 ? 2.353 -14.316 -16.060 1.00 95.06 198 ILE A N 1
ATOM 1416 C CA . ILE A 1 198 ? 2.164 -15.250 -17.172 1.00 95.06 198 ILE A CA 1
ATOM 1417 C C . ILE A 1 198 ? 0.759 -15.860 -17.117 1.00 95.06 198 ILE A C 1
ATOM 1419 O O . ILE A 1 198 ? 0.084 -15.813 -16.091 1.00 95.06 198 ILE A O 1
ATOM 1423 N N . ASN A 1 199 ? 0.302 -16.430 -18.226 1.00 93.81 199 ASN A N 1
ATOM 1424 C CA . ASN A 1 199 ? -0.905 -17.251 -18.269 1.00 93.81 199 ASN A CA 1
ATOM 1425 C C . ASN A 1 199 ? -0.601 -18.712 -17.859 1.00 93.81 199 ASN A C 1
ATOM 1427 O O . ASN A 1 199 ? 0.555 -19.082 -17.630 1.00 93.81 199 ASN A O 1
ATOM 1431 N N . ASN A 1 200 ? -1.619 -19.579 -17.804 1.00 92.75 200 ASN A N 1
ATOM 1432 C CA . ASN A 1 200 ? -1.445 -20.986 -17.402 1.00 92.75 200 ASN A CA 1
ATOM 1433 C C . ASN A 1 200 ? -0.647 -21.828 -18.421 1.00 92.75 200 ASN A C 1
ATOM 1435 O O . ASN A 1 200 ? -0.270 -22.963 -18.128 1.00 92.75 200 ASN A O 1
ATOM 1439 N N . ARG A 1 201 ? -0.362 -21.275 -19.608 1.00 91.81 201 ARG A N 1
ATOM 1440 C CA . ARG A 1 201 ? 0.504 -21.870 -20.641 1.00 91.81 201 ARG A CA 1
ATOM 1441 C C . ARG A 1 201 ? 1.956 -21.391 -20.548 1.00 91.81 201 ARG A C 1
ATOM 1443 O O . ARG A 1 201 ? 2.799 -21.872 -21.300 1.00 91.81 201 ARG A O 1
ATOM 1450 N N . GLY A 1 202 ? 2.257 -20.473 -19.630 1.00 91.75 202 GLY A N 1
ATOM 1451 C CA . GLY A 1 202 ? 3.585 -19.895 -19.446 1.00 91.75 202 GLY A CA 1
ATOM 1452 C C . GLY A 1 202 ? 3.897 -18.695 -20.344 1.00 91.75 202 GLY A C 1
ATOM 1453 O O . GLY A 1 202 ? 5.043 -18.250 -20.383 1.00 91.75 202 GLY A O 1
ATOM 1454 N N . GLU A 1 203 ? 2.907 -18.163 -21.060 1.00 92.81 203 GLU A N 1
ATOM 1455 C CA . GLU A 1 203 ? 3.069 -17.004 -21.941 1.00 92.81 203 GLU A CA 1
ATOM 1456 C C . GLU A 1 203 ? 2.955 -15.702 -21.125 1.00 92.81 203 GLU A C 1
ATOM 1458 O O . GLU A 1 203 ? 2.037 -15.596 -20.307 1.00 92.81 203 GLU A O 1
ATOM 1463 N N . PRO A 1 204 ? 3.841 -14.703 -21.319 1.00 92.19 204 PRO A N 1
ATOM 1464 C CA . PRO A 1 204 ? 3.742 -13.408 -20.644 1.00 92.19 204 PRO A CA 1
ATOM 1465 C C . PRO A 1 204 ? 2.411 -12.707 -20.910 1.00 92.19 204 PRO A C 1
ATOM 1467 O O . PRO A 1 204 ? 1.962 -12.635 -22.055 1.00 92.19 204 PRO A O 1
ATOM 1470 N N . LEU A 1 205 ? 1.806 -12.151 -19.859 1.00 93.25 205 LEU A N 1
ATOM 1471 C CA . LEU A 1 205 ? 0.626 -11.307 -20.019 1.00 93.25 205 LEU A CA 1
ATOM 1472 C C . LEU A 1 205 ? 0.999 -9.983 -20.715 1.00 93.25 205 LEU A C 1
ATOM 1474 O O . LEU A 1 205 ? 2.101 -9.469 -20.497 1.00 93.25 205 LEU A O 1
ATOM 1478 N N . PRO A 1 206 ? 0.085 -9.403 -21.517 1.00 90.12 206 PRO A N 1
ATOM 1479 C CA . PRO A 1 206 ? 0.222 -8.044 -22.033 1.00 90.12 206 PRO A CA 1
ATOM 1480 C C . PRO A 1 206 ? 0.532 -7.045 -20.920 1.00 90.12 206 PRO A C 1
ATOM 1482 O O . PRO A 1 206 ? -0.040 -7.158 -19.838 1.00 90.12 206 PRO A O 1
ATOM 1485 N N . MET A 1 207 ? 1.385 -6.058 -21.189 1.00 88.25 207 MET A N 1
ATOM 1486 C CA . MET A 1 207 ? 1.667 -4.965 -20.258 1.00 88.25 207 MET A CA 1
ATOM 1487 C C . MET A 1 207 ? 1.330 -3.622 -20.891 1.00 88.25 207 MET A C 1
ATOM 1489 O O . MET A 1 207 ? 1.610 -3.425 -22.071 1.00 88.25 207 MET A O 1
ATOM 1493 N N . ASP A 1 208 ? 0.772 -2.700 -20.111 1.00 85.38 208 ASP A N 1
ATOM 1494 C CA . ASP A 1 208 ? 0.603 -1.313 -20.541 1.00 85.38 208 ASP A CA 1
ATOM 1495 C C . ASP A 1 208 ? 1.928 -0.521 -20.502 1.00 85.38 208 ASP A C 1
ATOM 1497 O O . ASP A 1 208 ? 2.982 -1.014 -20.089 1.00 85.38 208 ASP A O 1
ATOM 1501 N N . ALA A 1 209 ? 1.881 0.738 -20.944 1.00 81.25 209 ALA A N 1
ATOM 1502 C CA . ALA A 1 209 ? 3.041 1.633 -20.949 1.00 81.25 209 ALA A CA 1
ATOM 1503 C C . ALA A 1 209 ? 3.587 1.949 -19.541 1.00 81.25 209 ALA A C 1
ATOM 1505 O O . ALA A 1 209 ? 4.738 2.367 -19.409 1.00 81.25 209 ALA A O 1
ATOM 1506 N N . ASP A 1 210 ? 2.779 1.733 -18.501 1.00 77.31 210 ASP A N 1
ATOM 1507 C CA . ASP A 1 210 ? 3.159 1.856 -17.099 1.00 77.31 210 ASP A CA 1
ATOM 1508 C C . ASP A 1 210 ? 3.500 0.481 -16.489 1.00 77.31 210 ASP A C 1
ATOM 1510 O O . ASP A 1 210 ? 3.388 0.288 -15.271 1.00 77.31 210 ASP A O 1
ATOM 1514 N N . GLY A 1 211 ? 3.889 -0.488 -17.327 1.00 82.31 211 GLY A N 1
ATOM 1515 C CA . GLY A 1 211 ? 4.386 -1.810 -16.948 1.00 82.31 211 GLY A CA 1
ATOM 1516 C C . GLY A 1 211 ? 3.428 -2.645 -16.099 1.00 82.31 211 GLY A C 1
ATOM 1517 O O . GLY A 1 211 ? 3.876 -3.609 -15.465 1.00 82.31 211 GLY A O 1
ATOM 1518 N N . ASN A 1 212 ? 2.141 -2.285 -16.061 1.00 87.25 212 ASN A N 1
ATOM 1519 C CA . ASN A 1 212 ? 1.127 -3.093 -15.409 1.00 87.25 212 ASN A CA 1
ATOM 1520 C C . ASN A 1 212 ? 0.721 -4.224 -16.347 1.00 8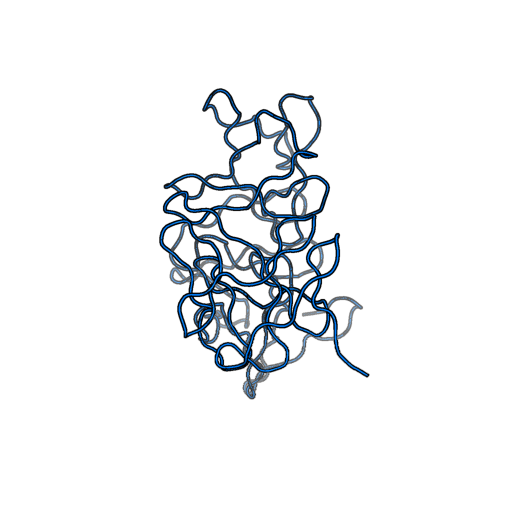7.25 212 ASN A C 1
ATOM 1522 O O . ASN A 1 212 ? 0.415 -3.981 -17.514 1.00 87.25 212 ASN A O 1
ATOM 1526 N N . ALA A 1 213 ? 0.671 -5.449 -15.838 1.00 92.44 213 ALA A N 1
ATOM 1527 C CA . ALA A 1 213 ? 0.147 -6.571 -16.601 1.00 92.44 213 ALA A CA 1
ATOM 1528 C C . ALA A 1 213 ? -1.382 -6.490 -16.700 1.00 92.44 213 ALA A C 1
ATOM 1530 O O . ALA A 1 213 ? -2.050 -6.108 -15.743 1.00 92.44 213 ALA A O 1
ATOM 1531 N N . ILE A 1 214 ? -1.948 -6.891 -17.833 1.00 91.81 214 ILE A N 1
ATOM 1532 C CA . ILE A 1 214 ? -3.393 -6.880 -18.065 1.00 91.81 214 ILE A CA 1
ATOM 1533 C C . ILE A 1 214 ? -3.941 -8.298 -17.911 1.00 91.81 214 ILE A C 1
ATOM 1535 O O . ILE A 1 214 ? -3.584 -9.204 -18.670 1.00 91.81 214 ILE A O 1
ATOM 1539 N N . TYR A 1 215 ? -4.823 -8.494 -16.930 1.00 92.56 215 TYR A N 1
ATOM 1540 C CA . TYR A 1 215 ? -5.503 -9.764 -16.710 1.00 92.56 215 TYR A CA 1
ATOM 1541 C C . TYR A 1 215 ? -6.510 -10.030 -17.844 1.00 92.56 215 TYR A C 1
ATOM 1543 O O . TYR A 1 215 ? -7.385 -9.195 -18.097 1.00 92.56 215 TYR A O 1
ATOM 1551 N N . PRO A 1 216 ? -6.445 -11.186 -18.532 1.00 90.31 216 PRO A N 1
ATOM 1552 C CA . PRO A 1 216 ? -7.334 -11.459 -19.655 1.00 90.31 216 PRO A CA 1
ATOM 1553 C C . PRO A 1 216 ? -8.797 -11.609 -19.219 1.00 90.31 216 PRO A C 1
ATOM 1555 O O . PRO A 1 216 ? -9.110 -12.390 -18.322 1.00 90.31 216 PRO A O 1
ATOM 1558 N N . ALA A 1 217 ? -9.726 -10.971 -19.938 1.00 85.50 217 ALA A N 1
ATOM 1559 C CA . ALA A 1 217 ? -11.168 -11.114 -19.689 1.00 85.50 217 ALA A CA 1
ATOM 1560 C C . ALA A 1 217 ? -11.673 -12.569 -19.810 1.00 85.50 217 ALA A C 1
ATOM 1562 O O . ALA A 1 217 ? -12.662 -12.944 -19.187 1.00 85.50 217 ALA A O 1
ATOM 1563 N N . LYS A 1 218 ? -10.983 -13.402 -20.602 1.00 86.31 218 LYS A N 1
ATOM 1564 C CA . LYS A 1 218 ? -11.274 -14.837 -20.771 1.00 86.31 218 LYS A CA 1
ATOM 1565 C C . LYS A 1 218 ? -10.568 -15.733 -19.738 1.00 86.31 218 LYS A C 1
ATOM 1567 O O . LYS A 1 218 ? -10.623 -16.953 -19.865 1.00 86.31 218 LYS A O 1
ATOM 1572 N N . GLY A 1 219 ? -9.904 -15.146 -18.741 1.00 88.25 219 GLY A N 1
ATOM 1573 C CA . GLY A 1 219 ? -9.086 -15.861 -17.764 1.00 88.25 219 GLY A CA 1
ATOM 1574 C C . GLY A 1 219 ? -7.739 -16.335 -18.318 1.00 88.25 219 GLY A C 1
ATOM 1575 O O . GLY A 1 219 ? -7.439 -16.190 -19.503 1.00 88.25 219 GLY A O 1
ATOM 1576 N N . LEU A 1 220 ? -6.921 -16.918 -17.438 1.00 91.94 220 LEU A N 1
ATOM 1577 C CA . LEU A 1 220 ? -5.534 -17.316 -17.724 1.00 91.94 220 LEU A CA 1
ATOM 1578 C C . LEU A 1 220 ? -5.391 -18.574 -18.604 1.00 91.94 220 LEU A C 1
ATOM 1580 O O . LEU A 1 220 ? -4.278 -18.912 -18.997 1.00 91.94 220 LEU A O 1
ATOM 1584 N N . ASP A 1 221 ? -6.488 -19.263 -18.925 1.00 88.69 221 ASP A N 1
ATOM 1585 C CA . ASP A 1 221 ? -6.503 -20.403 -19.861 1.00 88.69 221 ASP A CA 1
ATOM 1586 C C . ASP A 1 221 ? -6.862 -19.995 -21.299 1.00 88.69 221 ASP A C 1
ATOM 1588 O O . ASP A 1 221 ? -6.648 -20.759 -22.255 1.00 88.69 221 ASP A O 1
ATOM 1592 N N . GLY A 1 222 ? -7.432 -18.796 -21.443 1.00 81.12 222 GLY A N 1
ATOM 1593 C CA . GLY A 1 222 ? -7.853 -18.225 -22.711 1.00 81.12 222 GLY A CA 1
ATOM 1594 C C . GLY A 1 222 ? -6.674 -17.780 -23.571 1.00 81.12 222 GLY A C 1
ATOM 1595 O O . GLY A 1 222 ? -5.584 -17.490 -23.084 1.00 81.12 222 GLY A O 1
ATOM 1596 N N . GLU A 1 223 ? -6.915 -17.707 -24.877 1.00 81.00 223 GLU A N 1
ATOM 1597 C CA . GLU A 1 223 ? -5.960 -17.115 -25.810 1.00 81.00 223 GLU A CA 1
ATOM 1598 C C . GLU A 1 223 ? -5.792 -15.620 -25.509 1.00 81.00 223 GLU A C 1
ATOM 1600 O O . GLU A 1 223 ? -6.782 -14.895 -25.337 1.00 81.00 223 GLU A O 1
ATOM 1605 N N . LEU A 1 224 ? -4.537 -15.172 -25.422 1.00 83.50 224 LEU A N 1
ATOM 1606 C CA . LEU A 1 224 ? -4.215 -13.767 -25.212 1.00 83.50 224 LEU A CA 1
ATOM 1607 C C . LEU A 1 224 ? -4.619 -12.963 -26.449 1.00 83.50 224 LEU A C 1
ATOM 1609 O O . LEU A 1 224 ? -4.364 -13.360 -27.585 1.00 83.50 224 LEU A O 1
ATOM 1613 N N . LEU A 1 225 ? -5.266 -11.824 -26.224 1.00 81.88 225 LEU A N 1
ATOM 1614 C CA . LEU A 1 225 ? -5.653 -10.937 -27.312 1.00 81.88 225 LEU A CA 1
ATOM 1615 C C . LEU A 1 225 ? -4.426 -10.181 -27.843 1.00 81.88 225 LEU A C 1
ATOM 1617 O O . LEU A 1 225 ? -3.542 -9.831 -27.056 1.00 81.88 225 LEU A O 1
ATOM 1621 N N . PRO A 1 226 ? -4.381 -9.872 -29.151 1.00 81.44 226 PRO A N 1
ATOM 1622 C CA . PRO A 1 226 ? -3.372 -8.971 -29.689 1.00 81.44 226 PRO A CA 1
ATOM 1623 C C . PRO A 1 226 ? -3.468 -7.594 -29.020 1.00 81.44 226 PRO A C 1
ATOM 1625 O O . PRO A 1 226 ? -4.554 -7.152 -28.643 1.00 81.44 226 PRO A O 1
ATOM 1628 N N . THR A 1 227 ? -2.331 -6.915 -28.880 1.00 81.31 227 THR A N 1
ATOM 1629 C CA . THR A 1 227 ? -2.236 -5.608 -28.220 1.00 81.31 227 THR A CA 1
ATOM 1630 C C . THR A 1 227 ? -2.075 -4.465 -29.216 1.00 81.31 227 THR A C 1
ATOM 1632 O O . THR A 1 227 ? -1.493 -4.641 -30.287 1.00 81.31 227 THR A O 1
ATOM 1635 N N . ASP A 1 228 ? -2.541 -3.273 -28.849 1.00 81.69 228 ASP A N 1
ATOM 1636 C CA . ASP A 1 228 ? -2.233 -2.039 -29.572 1.00 81.69 228 ASP A CA 1
ATOM 1637 C C . ASP A 1 228 ? -0.799 -1.536 -29.285 1.00 81.69 228 ASP A C 1
ATOM 1639 O O . ASP A 1 228 ? -0.028 -2.156 -28.549 1.00 81.69 228 ASP A O 1
ATOM 1643 N N . GLY A 1 229 ? -0.428 -0.384 -29.857 1.00 76.56 229 GLY A N 1
ATOM 1644 C CA . GLY A 1 229 ? 0.889 0.235 -29.641 1.00 76.56 229 GLY A CA 1
ATOM 1645 C C . GLY A 1 229 ? 1.147 0.729 -28.209 1.00 76.56 229 GLY A C 1
ATOM 1646 O O . GLY A 1 229 ? 2.276 1.096 -27.898 1.00 76.56 229 GLY A O 1
ATOM 1647 N N . SER A 1 230 ? 0.126 0.741 -27.347 1.00 75.56 230 SER A N 1
ATOM 1648 C CA . SER A 1 230 ? 0.233 1.025 -25.910 1.00 75.56 230 SER A CA 1
ATOM 1649 C C . SER A 1 230 ? 0.260 -0.241 -25.046 1.00 75.56 230 SER A C 1
ATOM 1651 O O . SER A 1 230 ? 0.280 -0.131 -23.823 1.00 75.56 230 SER A O 1
ATOM 1653 N N . GLY A 1 231 ? 0.252 -1.426 -25.671 1.00 73.75 231 GLY A N 1
ATOM 1654 C CA . GLY A 1 231 ? 0.275 -2.717 -24.985 1.00 73.75 231 GLY A CA 1
ATOM 1655 C C . GLY A 1 231 ? -1.084 -3.172 -24.441 1.00 73.75 231 GLY A C 1
ATOM 1656 O O . GLY A 1 231 ? -1.166 -4.184 -23.745 1.00 73.75 231 GLY A O 1
ATOM 1657 N N . ARG A 1 232 ? -2.175 -2.469 -24.780 1.00 80.69 232 ARG A N 1
ATOM 1658 C CA . ARG A 1 232 ? -3.528 -2.807 -24.313 1.00 80.69 232 ARG A CA 1
ATOM 1659 C C . ARG A 1 232 ? -4.212 -3.823 -25.236 1.00 80.69 232 ARG A C 1
ATOM 1661 O O . ARG A 1 232 ? -4.091 -3.683 -26.453 1.00 80.69 232 ARG A O 1
ATOM 1668 N N . PRO A 1 233 ? -4.948 -4.817 -24.696 1.00 80.06 233 PRO A N 1
ATOM 1669 C CA . PRO A 1 233 ? -5.700 -5.785 -25.494 1.00 80.06 233 PRO A CA 1
ATOM 1670 C C . PRO A 1 233 ? -6.695 -5.136 -26.465 1.00 80.06 233 PRO A C 1
ATOM 1672 O O . PRO A 1 233 ? -7.479 -4.269 -26.079 1.00 80.06 233 PRO A O 1
ATOM 1675 N N . VAL A 1 234 ? -6.711 -5.608 -27.711 1.00 80.56 234 VAL A N 1
ATOM 1676 C CA . VAL A 1 234 ? -7.689 -5.221 -28.733 1.00 80.56 234 VAL A CA 1
ATOM 1677 C C . VAL A 1 234 ? -8.827 -6.238 -28.737 1.00 80.56 234 VAL A C 1
ATOM 1679 O O . VAL A 1 234 ? -8.641 -7.403 -29.092 1.00 80.56 234 VAL A O 1
ATOM 1682 N N . TYR A 1 235 ? -10.018 -5.793 -28.342 1.00 73.75 235 TYR A N 1
ATOM 1683 C CA . TYR A 1 235 ? -11.219 -6.622 -28.343 1.00 73.75 235 TYR A CA 1
ATOM 1684 C C . TYR A 1 235 ? -11.895 -6.573 -29.723 1.00 73.75 235 TYR A C 1
ATOM 1686 O O . TYR A 1 235 ? -12.222 -5.478 -30.188 1.00 73.75 235 TYR A O 1
ATOM 1694 N N . PRO A 1 236 ? -12.106 -7.719 -30.397 1.00 65.81 236 PRO A N 1
ATOM 1695 C CA . PRO A 1 236 ? -12.912 -7.752 -31.610 1.00 65.81 236 PRO A CA 1
ATOM 1696 C C . PRO A 1 236 ? -14.372 -7.415 -31.277 1.00 65.81 236 PRO A C 1
ATOM 1698 O O . PRO A 1 236 ? -14.910 -7.907 -30.283 1.00 65.81 236 PRO A O 1
ATOM 1701 N N . VAL A 1 237 ? -14.971 -6.556 -32.105 1.00 55.47 237 VAL A N 1
ATOM 1702 C CA . VAL A 1 237 ? -16.403 -6.204 -32.097 1.00 55.47 237 VAL A CA 1
ATOM 1703 C C . VAL A 1 237 ? -17.261 -7.286 -32.735 1.00 55.47 237 VAL A C 1
ATOM 1705 O O . VAL A 1 237 ? -16.788 -7.916 -33.708 1.00 55.47 237 VAL A O 1
#

Organism: Toxocara canis (NCBI:txid6265)

Sequence (237 aa):
AKGLDGELLPTDSNGRPVHPVIGPDGKPLPTNAEGAVVGPDFEPLPTNLAGIPVNRRGEPLPTDTNGNVIYPVNGLDAKLAPTDENGRPVYPVIGPDGRTLPTKEGGAVIGPDGEPVPTNAAGVPVNNRGRPLPTDVHGNAMYPKEGLDAFVLPTDRSGRLIHPVIGPDGEPLPTDRGGAAIAPDGRPVPTNTAGAPINNRGEPLPMDADGNAIYPAKGLDGELLPTDGSGRPVYPV

Secondary structure (DSSP, 8-state):
-B-TTSPBPPB-TTS-B---EE-TTSSBPPB-TTS-BB-TTSSBPPB-TTS-BB-TTSPBPPB-TTS-EE--TT-TTSPPPPB-TTS-B---EE-TTSSBPPB-TTS-BB-TTSSBPPB-TT--BB-TTSPBPPB-TT--EE--TT-TTS----B-TTSPBPPPEE-TTSSBPPB-TT-PBBPTTSSBPPB-TTS-BB-TTSPBPPB-TT-PEEPPTT-TTSPPPPB-TTS-B----

pLDDT: mean 87.23, std 9.77, range [42.12, 97.62]

InterPro domains:
  IPR053224 Sensory map formation adhesion molecule [PTHR31460] (50-237)

Mean predicted aligned error: 8.25 Å

Nearest PDB structures (foldseek):
  4p07-assembly1_A  TM=3.059E-01  e=1.416E+00  Escherichia coli CFT073
  3ets-assembly1_A  TM=3.075E-01  e=5.096E+00  Escherichia coli CFT073

Solvent-accessible surface area (backbone atoms only — not comparable to full-atom values): 13474 Å² total; per-residue (Å²): 110,63,40,95,85,66,46,71,38,56,55,30,91,83,70,37,46,42,66,58,37,25,28,57,88,39,44,75,49,53,62,50,98,62,48,44,48,31,42,75,83,76,41,68,61,52,54,51,99,78,33,50,52,28,33,78,84,68,49,72,45,48,42,29,82,74,61,40,29,37,47,56,79,77,41,51,82,46,83,82,61,61,55,24,79,52,28,30,38,44,69,66,37,27,36,74,87,73,44,73,45,56,62,47,92,59,42,50,38,37,42,99,87,71,46,70,59,46,54,47,79,31,25,43,54,22,31,81,85,70,44,55,42,28,24,38,69,86,62,40,30,41,47,55,83,80,39,53,83,45,95,68,63,25,32,25,58,83,53,42,44,38,54,55,34,25,37,74,87,71,45,73,43,55,55,41,86,69,58,48,34,35,40,98,87,74,44,67,58,46,55,48,99,74,32,51,50,27,32,82,86,68,47,73,45,48,36,36,86,82,58,30,27,48,47,56,84,73,42,54,84,41,85,81,60,62,55,50,98,56,31,44,71,56,78,84,130

Foldseek 3Di:
DAAQPRHFADAFPVRAHAAFEQEQLQHTADADPRRFGAHLVRHGFDADPRNAGAAPVRHGAFAFPRRYGYADLVGRVDDFADAFPRRAHQAWEQEPVRHTADADRRRFGAHPVRHGQDAHNNNAGAAPVSHGAAAELVRGGYADPVGSVDLDAHAFSHRAGAAFEAEPVRHTADAHSRRFGADPVRHGQDADPNNFGAAPVRHGAFAFPSRHGYADPVGSVDDHADADPRRHHDDDD